Protein AF-A0A7S1TSL2-F1 (afdb_monomer_lite)

Secondary structure (DSSP, 8-state):
-PPP---PPPS--PPPPPPP----------PPPPP-------PPP---------STT--HHHHHHGGG-SSHHHHHHHHHHHHHHHTT-HHHHHHHHHTTHHHHHHHHHHHHTTSHHHHHHHHHHHHHHHTT-HHHHHHHHHTTHHHHHHHHHHH-TT-HHHHHHHHHHHHHHTTSHHHHTTGGGGHHHHHHHHHHTTT-HHHHHHHHHHHHHHHHHHHHHHHHHHHHHTTSSS-------

Organism: NCBI:txid124430

Structure (mmCIF, N/CA/C/O backbone):
data_AF-A0A7S1TSL2-F1
#
_entry.id   AF-A0A7S1TSL2-F1
#
loop_
_atom_site.group_PDB
_atom_site.id
_atom_site.type_symbol
_atom_site.label_atom_id
_atom_site.label_alt_id
_atom_site.label_comp_id
_atom_site.label_asym_id
_atom_site.label_entity_id
_atom_site.label_seq_id
_atom_site.pdbx_PDB_ins_code
_atom_site.Cartn_x
_atom_site.Cartn_y
_atom_site.Cartn_z
_atom_site.occupancy
_atom_site.B_iso_or_equiv
_atom_site.auth_seq_id
_atom_site.auth_comp_id
_atom_site.auth_asym_id
_atom_site.auth_atom_id
_atom_site.pdbx_PDB_model_num
ATOM 1 N N . SER A 1 1 ? 22.314 24.913 -51.636 1.00 41.62 1 SER A N 1
ATOM 2 C CA . SER A 1 1 ? 23.127 26.108 -51.352 1.00 41.62 1 SER A CA 1
ATOM 3 C C . SER A 1 1 ? 22.253 27.236 -50.837 1.00 41.62 1 SER A C 1
ATOM 5 O O . SER A 1 1 ? 21.459 27.742 -51.621 1.00 41.62 1 SER A O 1
ATOM 7 N N . PRO A 1 2 ? 22.347 27.619 -49.554 1.00 44.97 2 PRO A N 1
ATOM 8 C CA . PRO A 1 2 ? 21.906 28.927 -49.075 1.00 44.97 2 PRO A CA 1
ATOM 9 C C . PRO A 1 2 ? 23.062 29.954 -49.148 1.00 44.97 2 PRO A C 1
ATOM 11 O O . PRO A 1 2 ? 24.225 29.544 -49.204 1.00 44.97 2 PRO A O 1
ATOM 14 N N . PRO A 1 3 ? 22.781 31.271 -49.191 1.00 43.47 3 PRO A N 1
ATOM 15 C CA . PRO A 1 3 ? 23.803 32.293 -49.390 1.00 43.47 3 PRO A CA 1
ATOM 16 C C . PRO A 1 3 ? 24.528 32.647 -48.083 1.00 43.47 3 PRO A C 1
ATOM 18 O O . PRO A 1 3 ? 23.937 32.683 -47.006 1.00 43.47 3 PRO A O 1
ATOM 21 N N . ALA A 1 4 ? 25.827 32.920 -48.209 1.00 43.88 4 ALA A N 1
ATOM 22 C CA . ALA A 1 4 ? 26.709 33.354 -47.135 1.00 43.88 4 ALA A CA 1
ATOM 23 C C . ALA A 1 4 ? 26.433 34.819 -46.754 1.00 43.88 4 ALA A C 1
ATOM 25 O O . ALA A 1 4 ? 26.558 35.716 -47.587 1.00 43.88 4 ALA A O 1
ATOM 26 N N . LEU A 1 5 ? 26.096 35.065 -45.486 1.00 43.94 5 LEU A N 1
ATOM 27 C CA . LEU A 1 5 ? 26.098 36.402 -44.895 1.00 43.94 5 LEU A CA 1
ATOM 28 C C . LEU A 1 5 ? 27.527 36.749 -44.464 1.00 43.94 5 LEU A C 1
ATOM 30 O O . LEU A 1 5 ? 28.070 36.172 -43.523 1.00 43.94 5 LEU A O 1
ATOM 34 N N . ALA A 1 6 ? 28.139 37.685 -45.185 1.00 44.50 6 ALA A N 1
ATOM 35 C CA . ALA A 1 6 ? 29.417 38.282 -44.834 1.00 44.50 6 ALA A CA 1
ATOM 36 C C . ALA A 1 6 ? 29.240 39.210 -43.620 1.00 44.50 6 ALA A C 1
ATOM 38 O O . ALA A 1 6 ? 28.600 40.255 -43.724 1.00 44.50 6 ALA A O 1
ATOM 39 N N . LEU A 1 7 ? 29.822 38.844 -42.473 1.00 42.00 7 LEU A N 1
ATOM 40 C CA . LEU A 1 7 ? 30.024 39.775 -41.362 1.00 42.00 7 LEU A CA 1
ATOM 41 C C . LEU A 1 7 ? 31.171 40.728 -41.718 1.00 42.00 7 LEU A C 1
ATOM 43 O O . LEU A 1 7 ? 32.347 40.364 -41.668 1.00 42.00 7 LEU A O 1
ATOM 47 N N . THR A 1 8 ? 30.828 41.964 -42.062 1.00 43.75 8 THR A N 1
ATOM 48 C CA . THR A 1 8 ? 31.770 43.083 -42.091 1.00 43.75 8 THR A CA 1
ATOM 49 C C . THR A 1 8 ? 32.185 43.414 -40.659 1.00 43.75 8 THR A C 1
ATOM 51 O O . THR A 1 8 ? 31.348 43.760 -39.827 1.00 43.75 8 THR A O 1
ATOM 54 N N . ARG A 1 9 ? 33.478 43.272 -40.363 1.00 48.44 9 ARG A N 1
ATOM 55 C CA . ARG A 1 9 ? 34.090 43.605 -39.073 1.00 48.44 9 ARG A CA 1
ATOM 56 C C . ARG A 1 9 ? 34.316 45.120 -39.013 1.00 48.44 9 ARG A C 1
ATOM 58 O O . ARG A 1 9 ? 35.055 45.648 -39.839 1.00 48.44 9 ARG A O 1
ATOM 65 N N . ASP A 1 10 ? 33.671 45.795 -38.068 1.00 47.66 10 ASP A N 1
ATOM 66 C CA . ASP A 1 10 ? 33.842 47.231 -37.821 1.00 47.66 10 ASP A CA 1
ATOM 67 C C . ASP A 1 10 ? 35.194 47.489 -37.110 1.00 47.66 10 ASP A C 1
ATOM 69 O O . ASP A 1 10 ? 35.450 46.877 -36.067 1.00 47.66 10 ASP A O 1
ATOM 73 N N . PRO A 1 11 ? 36.101 48.320 -37.658 1.00 53.22 11 PRO A N 1
ATOM 74 C CA . PRO A 1 11 ? 37.442 48.531 -37.110 1.00 53.22 11 PRO A CA 1
ATOM 75 C C . PRO A 1 11 ? 37.533 49.601 -35.998 1.00 53.22 11 PRO A C 1
ATOM 77 O O . PRO A 1 11 ? 38.638 50.037 -35.685 1.00 53.22 11 PRO A O 1
ATOM 80 N N . SER A 1 12 ? 36.425 50.025 -35.375 1.00 49.47 12 SER A N 1
ATOM 81 C CA . SER A 1 12 ? 36.422 51.136 -34.398 1.00 49.47 12 SER A CA 1
ATOM 82 C C . SER A 1 12 ? 36.400 50.757 -32.899 1.00 49.47 12 SER A C 1
ATOM 84 O O . SER A 1 12 ? 36.199 51.635 -32.059 1.00 49.47 12 SER A O 1
ATOM 86 N N . LEU A 1 13 ? 36.611 49.498 -32.505 1.00 42.44 13 LEU A N 1
ATOM 87 C CA . LEU A 1 13 ? 36.581 49.108 -31.083 1.00 42.44 13 LEU A CA 1
ATOM 88 C C . LEU A 1 13 ? 37.989 48.866 -30.523 1.00 42.44 13 LEU A C 1
ATOM 90 O O . LEU A 1 13 ? 38.577 47.798 -30.694 1.00 42.44 13 LEU A O 1
ATOM 94 N N . SER A 1 14 ? 38.518 49.882 -29.842 1.00 48.88 14 SER A N 1
ATOM 95 C CA . SER A 1 14 ? 39.699 49.781 -28.977 1.00 48.88 14 SER A CA 1
ATOM 96 C C . SER A 1 14 ? 39.430 48.839 -27.790 1.00 48.88 14 SER A C 1
ATOM 98 O O . SER A 1 14 ? 38.323 48.858 -27.253 1.00 48.88 14 SER A O 1
ATOM 100 N N . PRO A 1 15 ? 40.414 48.040 -27.337 1.00 47.25 15 PRO A N 1
ATOM 101 C CA . PRO A 1 15 ? 40.243 47.172 -26.176 1.00 47.25 15 PRO A CA 1
ATOM 102 C C . PRO A 1 15 ? 40.292 47.990 -24.876 1.00 47.25 15 PRO A C 1
ATOM 104 O O . PRO A 1 15 ? 41.292 48.653 -24.596 1.00 47.25 15 PRO A O 1
ATOM 107 N N . GLU A 1 16 ? 39.224 47.944 -24.079 1.00 48.50 16 GLU A N 1
ATOM 108 C CA . GLU A 1 16 ? 39.226 48.516 -22.727 1.00 48.50 16 GLU A CA 1
ATOM 109 C C . GLU A 1 16 ? 40.104 47.687 -21.766 1.00 48.50 16 GLU A C 1
ATOM 111 O O . GLU A 1 16 ? 40.180 46.460 -21.896 1.00 48.50 16 GLU A O 1
ATOM 116 N N . PRO A 1 17 ? 40.797 48.333 -20.807 1.00 45.59 17 PRO A N 1
ATOM 117 C CA . PRO A 1 17 ? 41.728 47.663 -19.909 1.00 45.59 17 PRO A CA 1
ATOM 118 C C . PRO A 1 17 ? 41.010 46.939 -18.761 1.00 45.59 17 PRO A C 1
ATOM 120 O O . PRO A 1 17 ? 40.013 47.411 -18.218 1.00 45.59 17 PRO A O 1
ATOM 123 N N . LEU A 1 18 ? 41.568 45.792 -18.365 1.00 43.56 18 LEU A N 1
ATOM 124 C CA . LEU A 1 18 ? 41.103 44.968 -17.245 1.00 43.56 18 LEU A CA 1
ATOM 125 C C . LEU A 1 18 ? 41.166 45.734 -15.907 1.00 43.56 18 LEU A C 1
ATOM 127 O O . LEU A 1 18 ? 42.215 46.309 -15.600 1.00 43.56 18 LEU A O 1
ATOM 131 N N . PRO A 1 19 ? 40.113 45.694 -15.068 1.00 41.59 19 PRO A N 1
ATOM 132 C CA . PRO A 1 19 ? 40.174 46.261 -13.729 1.00 41.59 19 PRO A CA 1
ATOM 133 C C . PRO A 1 19 ? 41.002 45.391 -12.770 1.00 41.59 19 PRO A C 1
ATOM 135 O O . PRO A 1 19 ? 40.992 44.160 -12.804 1.00 41.59 19 PRO A O 1
ATOM 138 N N . THR A 1 20 ? 41.743 46.091 -11.918 1.00 39.28 20 THR A N 1
ATOM 139 C CA . THR A 1 20 ? 42.729 45.627 -10.938 1.00 39.28 20 THR A CA 1
ATOM 140 C C . THR A 1 20 ? 42.109 44.906 -9.739 1.00 39.28 20 THR A C 1
ATOM 142 O O . THR A 1 20 ? 41.072 45.327 -9.235 1.00 39.28 20 THR A O 1
ATOM 145 N N . MET A 1 21 ? 42.801 43.885 -9.218 1.00 45.22 21 MET A N 1
ATOM 146 C CA . MET A 1 21 ? 42.502 43.267 -7.921 1.00 45.22 21 MET A CA 1
ATOM 147 C C . MET A 1 21 ? 42.657 44.273 -6.774 1.00 45.22 21 MET A C 1
ATOM 149 O O . MET A 1 21 ? 43.775 44.697 -6.488 1.00 45.22 21 MET A O 1
ATOM 153 N N . SER A 1 22 ? 41.566 44.598 -6.083 1.00 40.34 22 SER A N 1
ATOM 154 C CA . SER A 1 22 ? 41.578 45.000 -4.674 1.00 40.34 22 SER A CA 1
ATOM 155 C C . SER A 1 22 ? 40.155 44.995 -4.113 1.00 40.34 22 SER A C 1
ATOM 157 O O . SER A 1 22 ? 39.212 45.338 -4.813 1.00 40.34 22 SER A O 1
ATOM 159 N N . GLU A 1 23 ? 40.073 44.667 -2.826 1.00 37.84 23 GLU A N 1
ATOM 160 C CA . GLU A 1 23 ? 38.918 44.718 -1.921 1.00 37.84 23 GLU A CA 1
ATOM 161 C C . GLU A 1 23 ? 38.034 43.463 -1.839 1.00 37.84 23 GLU A C 1
ATOM 163 O O . GLU A 1 23 ? 37.206 43.132 -2.684 1.00 37.84 23 GLU A O 1
ATOM 168 N N . ALA A 1 24 ? 38.251 42.763 -0.723 1.00 45.38 24 ALA A N 1
ATOM 169 C CA . ALA A 1 24 ? 37.429 41.696 -0.199 1.00 45.38 24 ALA A CA 1
ATOM 170 C C . ALA A 1 24 ? 36.039 42.219 0.191 1.00 45.38 24 ALA A C 1
ATOM 172 O O . ALA A 1 24 ? 35.926 43.174 0.957 1.00 45.38 24 ALA A O 1
ATOM 173 N N . ASN A 1 25 ? 34.996 41.523 -0.258 1.00 36.78 25 ASN A N 1
ATOM 174 C CA . ASN A 1 25 ? 33.658 41.612 0.315 1.00 36.78 25 ASN A CA 1
ATOM 175 C C . ASN A 1 25 ? 33.299 40.244 0.930 1.00 36.78 25 ASN A C 1
ATOM 177 O O . ASN A 1 25 ? 33.188 39.267 0.185 1.00 36.78 25 ASN A O 1
ATOM 181 N N . PRO A 1 26 ? 33.151 40.120 2.261 1.00 47.84 26 PRO A N 1
ATOM 182 C CA . PRO A 1 26 ? 32.679 38.902 2.894 1.00 47.84 26 PRO A CA 1
ATOM 183 C C . PRO A 1 26 ? 31.149 38.945 2.948 1.00 47.84 26 PRO A C 1
ATOM 185 O O . PRO A 1 26 ? 30.569 39.636 3.780 1.00 47.84 26 PRO A O 1
ATOM 188 N N . GLY A 1 27 ? 30.484 38.214 2.058 1.00 46.81 27 GLY A N 1
ATOM 189 C CA . GLY A 1 27 ? 29.025 38.108 2.093 1.00 46.81 27 GLY A CA 1
ATOM 190 C C . GLY A 1 27 ? 28.409 37.864 0.727 1.00 46.81 27 GLY A C 1
ATOM 191 O O . GLY A 1 27 ? 27.753 38.744 0.181 1.00 46.81 27 GLY A O 1
ATOM 192 N N . ALA A 1 28 ? 28.616 36.672 0.174 1.00 34.84 28 ALA A N 1
ATOM 193 C CA . ALA A 1 28 ? 27.810 36.167 -0.929 1.00 34.84 28 ALA A CA 1
ATOM 194 C C . ALA A 1 28 ? 27.667 34.649 -0.766 1.00 34.84 28 ALA A C 1
ATOM 196 O O . ALA A 1 28 ? 28.632 33.897 -0.877 1.00 34.84 28 ALA A O 1
ATOM 197 N N . ASP A 1 29 ? 26.453 34.252 -0.414 1.00 39.78 29 ASP A N 1
ATOM 198 C CA . ASP A 1 29 ? 25.962 32.882 -0.290 1.00 39.78 29 ASP A CA 1
ATOM 199 C C . ASP A 1 29 ? 25.991 32.185 -1.670 1.00 39.78 29 ASP A C 1
ATOM 201 O O . ASP A 1 29 ? 25.572 32.806 -2.656 1.00 39.78 29 ASP A O 1
ATOM 205 N N . PRO A 1 30 ? 26.505 30.947 -1.816 1.00 41.81 30 PRO A N 1
ATOM 206 C CA . PRO A 1 30 ? 26.485 30.259 -3.101 1.00 41.81 30 PRO A CA 1
ATOM 207 C C . PRO A 1 30 ? 25.051 29.865 -3.478 1.00 41.81 30 PRO A C 1
ATOM 209 O O . PRO A 1 30 ? 24.457 28.956 -2.904 1.00 41.81 30 PRO A O 1
ATOM 212 N N . THR A 1 31 ? 24.508 30.521 -4.502 1.00 40.50 31 THR A N 1
ATOM 213 C CA . THR A 1 31 ? 23.254 30.122 -5.152 1.00 40.50 31 THR A CA 1
ATOM 214 C C . THR A 1 31 ? 23.355 28.682 -5.673 1.00 40.50 31 THR A C 1
ATOM 216 O O . THR A 1 31 ? 24.259 28.406 -6.471 1.00 40.50 31 THR A O 1
ATOM 219 N N . PRO A 1 32 ? 22.443 27.765 -5.304 1.00 39.50 32 PRO A N 1
ATOM 220 C CA . PRO A 1 32 ? 22.376 26.453 -5.926 1.00 39.50 32 PRO A CA 1
ATOM 221 C C . PRO A 1 32 ? 21.738 26.566 -7.316 1.00 39.50 32 PRO A C 1
ATOM 223 O O . PRO A 1 32 ? 20.753 27.275 -7.526 1.00 39.50 32 PRO A O 1
ATOM 226 N N . THR A 1 33 ? 22.324 25.862 -8.279 1.00 37.94 33 THR A N 1
ATOM 227 C CA . THR A 1 33 ? 21.788 25.678 -9.629 1.00 37.94 33 THR A CA 1
ATOM 228 C C . THR A 1 33 ? 20.389 25.038 -9.593 1.00 37.94 33 THR A C 1
ATOM 230 O O . THR A 1 33 ? 20.109 24.220 -8.713 1.00 37.94 33 THR A O 1
ATOM 233 N N . PRO A 1 34 ? 19.489 25.375 -10.537 1.00 36.44 34 PRO A N 1
ATOM 234 C CA . PRO A 1 34 ? 18.138 24.824 -10.557 1.00 36.44 34 PRO A CA 1
ATOM 235 C C . PRO A 1 34 ? 18.163 23.332 -10.923 1.00 36.44 34 PRO A C 1
ATOM 237 O O . PRO A 1 34 ? 18.639 22.938 -11.987 1.00 36.44 34 PRO A O 1
ATOM 240 N N . ASN A 1 35 ? 17.645 22.508 -10.013 1.00 38.25 35 ASN A N 1
ATOM 241 C CA . ASN A 1 35 ? 17.416 21.076 -10.192 1.00 38.25 35 ASN A CA 1
ATOM 242 C C . ASN A 1 35 ? 16.282 20.855 -11.220 1.00 38.25 35 ASN A C 1
ATOM 244 O O . ASN A 1 35 ? 15.196 21.406 -11.020 1.00 38.25 35 ASN A O 1
ATOM 248 N N . PRO A 1 36 ? 16.474 20.078 -12.304 1.00 39.22 36 PRO A N 1
ATOM 249 C CA . PRO A 1 36 ? 15.428 19.826 -13.282 1.00 39.22 36 PRO A CA 1
ATOM 250 C C . PRO A 1 36 ? 14.564 18.662 -12.792 1.00 39.22 36 PRO A C 1
ATOM 252 O O . PRO A 1 36 ? 14.772 17.514 -13.173 1.00 39.22 36 PRO A O 1
ATOM 255 N N . ASN A 1 37 ? 13.591 18.948 -11.933 1.00 37.28 37 ASN A N 1
ATOM 256 C CA . ASN A 1 37 ? 12.513 18.008 -11.649 1.00 37.28 37 ASN A CA 1
ATOM 257 C C . ASN A 1 37 ? 11.181 18.737 -11.855 1.00 37.28 37 ASN A C 1
ATOM 259 O O . ASN A 1 37 ? 11.008 19.823 -11.299 1.00 37.28 37 ASN A O 1
ATOM 263 N N . PRO A 1 38 ? 10.265 18.204 -12.683 1.00 39.59 38 PRO A N 1
ATOM 264 C CA . PRO A 1 38 ? 9.023 18.886 -12.992 1.00 39.59 38 PRO A CA 1
ATOM 265 C C . PRO A 1 38 ? 8.186 18.974 -11.718 1.00 39.59 38 PRO A C 1
ATOM 267 O O . PRO A 1 38 ? 8.062 18.008 -10.964 1.00 39.59 38 PRO A O 1
ATOM 270 N N . GLU A 1 39 ? 7.646 20.161 -11.476 1.00 42.62 39 GLU A N 1
ATOM 271 C CA . GLU A 1 39 ? 6.785 20.485 -10.351 1.00 42.62 39 GLU A CA 1
ATOM 272 C C . GLU A 1 39 ? 5.588 19.524 -10.273 1.00 42.62 39 GLU A C 1
ATOM 274 O O . GLU A 1 39 ? 4.547 19.732 -10.890 1.00 42.62 39 GLU A O 1
ATOM 279 N N . LEU A 1 40 ? 5.698 18.488 -9.444 1.00 45.81 40 LEU A N 1
ATOM 280 C CA . LEU A 1 40 ? 4.541 17.921 -8.765 1.00 45.81 40 LEU A CA 1
ATOM 281 C C . LEU A 1 40 ? 4.312 18.765 -7.514 1.00 45.81 40 LEU A C 1
ATOM 283 O O . LEU A 1 40 ? 4.625 18.354 -6.397 1.00 45.81 40 LEU A O 1
ATOM 287 N N . ASN A 1 41 ? 3.767 19.967 -7.724 1.00 35.38 41 ASN A N 1
ATOM 288 C CA . ASN A 1 41 ? 3.083 20.728 -6.685 1.00 35.38 41 ASN A CA 1
ATOM 289 C C . ASN A 1 41 ? 1.851 19.924 -6.246 1.00 35.38 41 ASN A C 1
ATOM 291 O O . ASN A 1 41 ? 0.719 20.173 -6.657 1.00 35.38 41 ASN A O 1
ATOM 295 N N . GLY A 1 42 ? 2.095 18.911 -5.417 1.00 35.78 42 GLY A N 1
ATOM 296 C CA . GLY A 1 42 ? 1.087 18.286 -4.584 1.00 35.78 42 GLY A CA 1
ATOM 297 C C . GLY A 1 42 ? 0.653 19.321 -3.564 1.00 35.78 42 GLY A C 1
ATOM 298 O O . GLY A 1 42 ? 1.301 19.503 -2.537 1.00 35.78 42 GLY A O 1
ATOM 299 N N . ASN A 1 43 ? -0.415 20.034 -3.896 1.00 34.38 43 ASN A N 1
ATOM 300 C CA . ASN A 1 43 ? -1.114 20.923 -2.986 1.00 34.38 43 ASN A CA 1
ATOM 301 C C . ASN A 1 43 ? -1.332 20.178 -1.648 1.00 34.38 43 ASN A C 1
ATOM 303 O O . ASN A 1 43 ? -1.895 19.077 -1.673 1.00 34.38 43 ASN A O 1
ATOM 307 N N . PRO A 1 44 ? -0.875 20.692 -0.492 1.00 39.22 44 PRO A N 1
ATOM 308 C CA . PRO A 1 44 ? -1.185 20.061 0.780 1.00 39.22 44 PRO A CA 1
ATOM 309 C C . PRO A 1 44 ? -2.698 20.161 0.998 1.00 39.22 44 PRO A C 1
ATOM 311 O O . PRO A 1 44 ? -3.247 21.258 1.079 1.00 39.22 44 PRO A O 1
ATOM 314 N N . SER A 1 45 ? -3.385 19.016 1.057 1.00 38.50 45 SER A N 1
ATOM 315 C CA . SER A 1 45 ? -4.786 18.979 1.489 1.00 38.50 45 SER A CA 1
ATOM 316 C C . SER A 1 45 ? -4.895 19.639 2.870 1.00 38.50 45 SER A C 1
ATOM 318 O O . SER A 1 45 ? -4.164 19.235 3.779 1.00 38.50 45 SER A O 1
ATOM 320 N N . PRO A 1 46 ? -5.787 20.627 3.059 1.00 44.28 46 PRO A N 1
ATOM 321 C CA . PRO A 1 46 ? -5.934 21.317 4.324 1.00 44.28 46 PRO A CA 1
ATOM 322 C C . PRO A 1 46 ? -6.921 20.539 5.189 1.00 44.28 46 PRO A C 1
ATOM 324 O O . PRO A 1 46 ? -8.094 20.877 5.231 1.00 44.28 46 PRO A O 1
ATOM 327 N N . ASN A 1 47 ? -6.445 19.513 5.888 1.00 38.38 47 ASN A N 1
ATOM 328 C CA . ASN A 1 47 ? -7.127 19.058 7.093 1.00 38.38 47 ASN A CA 1
ATOM 329 C C . ASN A 1 47 ? -6.193 19.333 8.266 1.00 38.38 47 ASN A C 1
ATOM 331 O O . ASN A 1 47 ? -5.290 18.557 8.573 1.00 38.38 47 ASN A O 1
ATOM 335 N N . ALA A 1 48 ? -6.401 20.507 8.864 1.00 46.91 48 ALA A N 1
ATOM 336 C CA . ALA A 1 48 ? -6.206 20.662 10.289 1.00 46.91 48 ALA A CA 1
ATOM 337 C C . ALA A 1 48 ? -7.159 19.661 10.944 1.00 46.91 48 ALA A C 1
ATOM 339 O O . ALA A 1 48 ? -8.372 19.811 10.822 1.00 46.91 48 ALA A O 1
ATOM 340 N N . ASP A 1 49 ? -6.598 18.614 11.534 1.00 39.72 49 ASP A N 1
ATOM 341 C CA . ASP A 1 49 ? -7.309 17.840 12.532 1.00 39.72 49 ASP A CA 1
ATOM 342 C C . ASP A 1 49 ? -6.537 18.001 13.832 1.00 39.72 49 ASP A C 1
ATOM 344 O O . ASP A 1 49 ? -5.297 17.998 13.858 1.00 39.72 49 ASP A O 1
ATOM 348 N N . ASP A 1 50 ? -7.302 18.338 14.853 1.00 39.66 50 ASP A N 1
ATOM 349 C CA . ASP A 1 50 ? -6.840 18.936 16.082 1.00 39.66 50 ASP A CA 1
ATOM 350 C C . ASP A 1 50 ? -5.915 17.990 16.841 1.00 39.66 50 ASP A C 1
ATOM 352 O O . ASP A 1 50 ? -6.040 16.769 16.801 1.00 39.66 50 ASP A O 1
ATOM 356 N N . GLY A 1 51 ? -4.934 18.583 17.521 1.00 45.03 51 GLY A N 1
ATOM 357 C CA . GLY A 1 51 ? -3.924 17.862 18.275 1.00 45.03 51 GLY A CA 1
ATOM 358 C C . GLY A 1 51 ? -4.530 16.919 19.308 1.00 45.03 51 GLY A C 1
ATOM 359 O O . GLY A 1 51 ? -4.825 17.323 20.430 1.00 45.03 51 GLY A O 1
ATOM 360 N N . GLU A 1 52 ? -4.597 15.641 18.962 1.00 40.84 52 GLU A N 1
ATOM 361 C CA . GLU A 1 52 ? -4.651 14.574 19.940 1.00 40.84 52 GLU A CA 1
ATOM 362 C C . GLU A 1 52 ? -3.227 14.351 20.456 1.00 40.84 52 GLU A C 1
ATOM 364 O O . GLU A 1 52 ? -2.270 14.125 19.704 1.00 40.84 52 GLU A O 1
ATOM 369 N N . ALA A 1 53 ? -3.058 14.551 21.762 1.00 40.06 53 ALA A N 1
ATOM 370 C CA . ALA A 1 53 ? -1.785 14.390 22.436 1.00 40.06 53 ALA A CA 1
ATOM 371 C C . ALA A 1 53 ? -1.282 12.963 22.202 1.00 40.06 53 ALA A C 1
ATOM 373 O O . ALA A 1 53 ? -1.854 12.011 22.727 1.00 40.06 53 ALA A O 1
ATOM 374 N N . ALA A 1 54 ? -0.210 12.836 21.413 1.00 42.81 54 ALA A N 1
ATOM 375 C CA . ALA A 1 54 ? 0.464 11.568 21.183 1.00 42.81 54 ALA A CA 1
ATOM 376 C C . ALA A 1 54 ? 0.673 10.854 22.534 1.00 42.81 54 ALA A C 1
ATOM 378 O O . ALA A 1 54 ? 1.280 11.454 23.434 1.00 42.81 54 ALA A O 1
ATOM 379 N N . PRO A 1 55 ? 0.177 9.617 22.709 1.00 44.88 55 PRO A N 1
ATOM 380 C CA . PRO A 1 55 ? 0.401 8.873 23.937 1.00 44.88 55 PRO A CA 1
ATOM 381 C C . PRO A 1 55 ? 1.914 8.737 24.152 1.00 44.88 55 PRO A C 1
ATOM 383 O O . PRO A 1 55 ? 2.647 8.388 23.230 1.00 44.88 55 PRO A O 1
ATOM 386 N N . ALA A 1 56 ? 2.362 9.129 25.350 1.00 54.28 56 ALA A N 1
ATOM 387 C CA . ALA A 1 56 ? 3.722 9.043 25.891 1.00 54.28 56 ALA A CA 1
ATOM 388 C C . ALA A 1 56 ? 4.820 8.607 24.894 1.00 54.28 56 ALA A C 1
ATOM 390 O O . ALA A 1 56 ? 5.108 7.425 24.790 1.00 54.28 56 ALA A O 1
ATOM 391 N N . ALA A 1 57 ? 5.422 9.579 24.192 1.00 68.25 57 ALA A N 1
ATOM 392 C CA . ALA A 1 57 ? 6.672 9.503 23.412 1.00 68.25 57 ALA A CA 1
ATOM 393 C C . ALA A 1 57 ? 7.080 8.112 22.871 1.00 68.25 57 ALA A C 1
ATOM 395 O O . ALA A 1 57 ? 8.227 7.699 23.046 1.00 68.25 57 ALA A O 1
ATOM 396 N N . MET A 1 58 ? 6.158 7.412 22.204 1.00 82.81 58 MET A N 1
ATOM 397 C CA . MET A 1 58 ? 6.445 6.138 21.550 1.00 82.81 58 MET A CA 1
ATOM 398 C C . MET A 1 58 ? 7.594 6.331 20.559 1.00 82.81 58 MET A C 1
ATOM 400 O O . MET A 1 58 ? 7.552 7.228 19.709 1.00 82.81 58 MET A O 1
ATOM 404 N N . ASN A 1 59 ? 8.646 5.526 20.686 1.00 91.06 59 ASN A N 1
ATOM 405 C CA . ASN A 1 59 ? 9.768 5.598 19.755 1.00 91.06 59 ASN A CA 1
ATOM 406 C C . ASN A 1 59 ? 9.462 4.824 18.460 1.00 91.06 59 ASN A C 1
ATOM 408 O O . ASN A 1 59 ? 8.506 4.055 18.382 1.00 91.06 59 ASN A O 1
ATOM 412 N N . LEU A 1 60 ? 10.292 5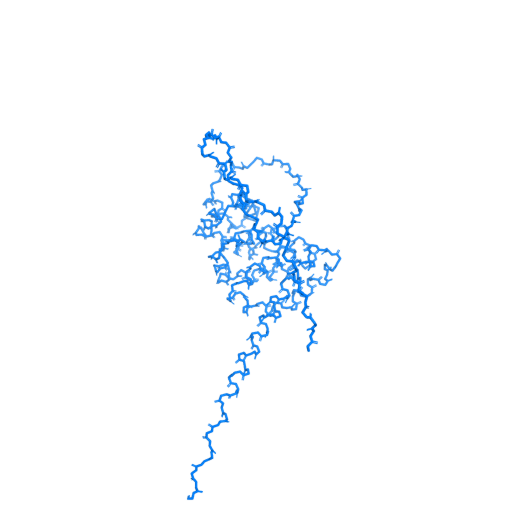.014 17.429 1.00 92.94 60 LEU A N 1
ATOM 413 C CA . LEU A 1 60 ? 10.049 4.416 16.114 1.00 92.94 60 LEU A CA 1
ATOM 414 C C . LEU A 1 60 ? 10.005 2.882 16.173 1.00 92.94 60 LEU A C 1
ATOM 416 O O . LEU A 1 60 ? 9.186 2.276 15.493 1.00 92.94 60 LEU A O 1
ATOM 420 N N . GLY A 1 61 ? 10.863 2.256 16.982 1.00 94.56 61 GLY A N 1
ATOM 421 C CA . GLY A 1 61 ? 10.895 0.801 17.127 1.00 94.56 61 GLY A CA 1
ATOM 422 C C . GLY A 1 61 ? 9.636 0.253 17.798 1.00 94.56 61 GLY A C 1
ATOM 423 O O . GLY A 1 61 ? 9.078 -0.734 17.329 1.00 94.56 61 GLY A O 1
ATOM 424 N N . GLU A 1 62 ? 9.155 0.923 18.846 1.00 94.88 62 GLU A N 1
ATOM 425 C CA . GLU A 1 62 ? 7.892 0.581 19.518 1.00 94.88 62 GLU A CA 1
ATOM 426 C C . GLU A 1 62 ? 6.699 0.726 18.573 1.00 94.88 62 GLU A C 1
ATOM 428 O O . GLU A 1 62 ? 5.893 -0.194 18.456 1.00 94.88 62 GLU A O 1
ATOM 433 N N . ALA A 1 63 ? 6.624 1.836 17.835 1.00 96.62 63 ALA A N 1
ATOM 434 C CA . ALA A 1 63 ? 5.555 2.059 16.870 1.00 96.62 63 ALA A CA 1
ATOM 435 C C . ALA A 1 63 ? 5.576 1.006 15.752 1.00 96.62 63 ALA A C 1
ATOM 437 O O . ALA A 1 63 ? 4.539 0.472 15.375 1.00 96.62 63 ALA A O 1
ATOM 438 N N . VAL A 1 64 ? 6.758 0.638 15.252 1.00 97.81 64 VAL A N 1
ATOM 439 C CA . VAL A 1 64 ? 6.890 -0.420 14.242 1.00 97.81 64 VAL A CA 1
ATOM 440 C C . VAL A 1 64 ? 6.464 -1.789 14.781 1.00 97.81 64 VAL A C 1
ATOM 442 O O . VAL A 1 64 ? 5.823 -2.545 14.050 1.00 97.81 64 VAL A O 1
ATOM 445 N N . ALA A 1 65 ? 6.766 -2.104 16.043 1.00 96.75 65 ALA A N 1
ATOM 446 C CA . ALA A 1 65 ? 6.357 -3.362 16.666 1.00 96.75 65 ALA A CA 1
ATOM 447 C C . ALA A 1 65 ? 4.828 -3.504 16.773 1.00 96.75 65 ALA A C 1
ATOM 449 O O . ALA A 1 65 ? 4.316 -4.617 16.676 1.00 96.75 65 ALA A O 1
ATOM 450 N N . LEU A 1 66 ? 4.112 -2.385 16.914 1.00 97.69 66 LEU A N 1
ATOM 451 C CA . LEU A 1 66 ? 2.653 -2.340 17.044 1.00 97.69 66 LEU A CA 1
ATOM 452 C C . LEU A 1 66 ? 1.905 -2.282 15.702 1.00 97.69 66 LEU A C 1
ATOM 454 O O . LEU A 1 66 ? 0.682 -2.354 15.685 1.00 97.69 66 LEU A O 1
ATOM 458 N N . LEU A 1 67 ? 2.596 -2.187 14.560 1.00 97.56 67 LEU A N 1
ATOM 459 C CA . LEU A 1 67 ? 1.922 -2.170 13.251 1.00 97.56 67 LEU A CA 1
ATOM 460 C C . LEU A 1 67 ? 1.101 -3.436 12.995 1.00 97.56 67 LEU A C 1
ATOM 462 O O . LEU A 1 67 ? 0.072 -3.375 12.335 1.00 97.56 67 LEU A O 1
ATOM 466 N N . ASP A 1 68 ? 1.568 -4.579 13.489 1.00 93.88 68 ASP A N 1
ATOM 467 C CA . ASP A 1 68 ? 0.921 -5.878 13.305 1.00 93.88 68 ASP A CA 1
ATOM 468 C C . ASP A 1 68 ? 0.112 -6.301 14.541 1.00 93.88 68 ASP A C 1
ATOM 470 O O . ASP A 1 68 ? -0.062 -7.495 14.783 1.00 93.88 68 ASP A O 1
ATOM 474 N N . ASP A 1 69 ? -0.366 -5.338 15.330 1.00 97.94 69 ASP A N 1
ATOM 475 C CA . ASP A 1 69 ? -1.187 -5.630 16.501 1.00 97.94 69 ASP A CA 1
ATOM 476 C C . ASP A 1 69 ? -2.512 -6.322 16.111 1.00 97.94 69 ASP A C 1
ATO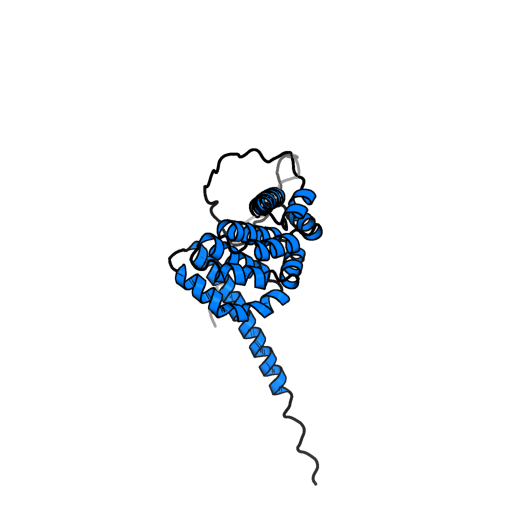M 478 O O . ASP A 1 69 ? -3.026 -6.194 14.985 1.00 97.94 69 ASP A O 1
ATOM 482 N N . GLU A 1 70 ? -3.043 -7.124 17.034 1.00 96.62 70 GLU A N 1
ATOM 483 C CA . GLU A 1 70 ? -4.340 -7.783 16.874 1.00 96.62 70 GLU A CA 1
ATOM 484 C C . GLU A 1 70 ? -5.488 -6.777 16.960 1.00 96.62 70 GLU A C 1
ATOM 486 O O . GLU A 1 70 ? -6.510 -6.968 16.301 1.00 96.62 70 GLU A O 1
ATOM 491 N N . ASP A 1 71 ? -5.310 -5.700 17.723 1.00 97.56 71 ASP A N 1
ATOM 492 C CA . ASP A 1 71 ? -6.242 -4.590 17.809 1.00 97.56 71 ASP A CA 1
ATOM 493 C C . ASP A 1 71 ? -6.037 -3.610 16.645 1.00 97.56 71 ASP A C 1
ATOM 495 O O . ASP A 1 71 ? -4.940 -3.103 16.388 1.00 97.56 71 ASP A O 1
ATOM 499 N N . LYS A 1 72 ? -7.126 -3.342 15.917 1.00 97.12 72 LYS A N 1
ATOM 500 C CA . LYS A 1 72 ? -7.114 -2.471 14.736 1.00 97.12 72 LYS A CA 1
ATOM 501 C C . LYS A 1 72 ? -6.697 -1.053 15.100 1.00 97.12 72 LYS A C 1
ATOM 503 O O . LYS A 1 72 ? -5.890 -0.460 14.387 1.00 97.12 72 LYS A O 1
ATOM 508 N N . ASP A 1 73 ? -7.261 -0.517 16.179 1.00 96.75 73 ASP A N 1
ATOM 509 C CA . ASP A 1 73 ? -7.066 0.879 16.561 1.00 96.75 73 ASP A CA 1
ATOM 510 C C . ASP A 1 73 ? -5.611 1.102 16.990 1.00 96.75 73 ASP A C 1
ATOM 512 O O . ASP A 1 73 ? -4.969 2.044 16.529 1.00 96.75 73 ASP A O 1
ATOM 516 N N . THR A 1 74 ? -5.031 0.154 17.730 1.00 97.25 74 THR A N 1
ATOM 517 C CA . THR A 1 74 ? -3.601 0.129 18.066 1.00 97.25 74 THR A CA 1
ATOM 518 C C . THR A 1 74 ? -2.716 0.103 16.818 1.00 97.25 74 THR A C 1
ATOM 520 O O . THR A 1 74 ? -1.806 0.927 16.695 1.00 97.25 74 THR A O 1
ATOM 523 N N . ALA A 1 75 ? -2.996 -0.785 15.858 1.00 97.81 75 ALA A N 1
ATOM 524 C CA . ALA A 1 75 ? -2.242 -0.863 14.605 1.00 97.81 75 ALA A CA 1
ATOM 525 C C . ALA A 1 75 ? -2.354 0.424 13.765 1.00 97.81 75 ALA A C 1
ATOM 527 O O . ALA A 1 75 ? -1.376 0.881 13.162 1.00 97.81 75 ALA A O 1
ATOM 528 N N . VAL A 1 76 ? -3.538 1.037 13.740 1.00 97.94 76 VAL A N 1
ATOM 529 C CA . VAL A 1 76 ? -3.810 2.310 13.064 1.00 97.94 76 VAL A CA 1
ATOM 530 C C . VAL A 1 76 ? -3.039 3.458 13.716 1.00 97.94 76 VAL A C 1
ATOM 532 O O . VAL A 1 76 ? -2.314 4.168 13.015 1.00 97.94 76 VAL A O 1
ATOM 535 N N . THR A 1 77 ? -3.109 3.607 15.040 1.00 96.94 77 THR A N 1
ATOM 536 C CA . THR A 1 77 ? -2.347 4.623 15.779 1.00 96.94 77 THR A CA 1
ATOM 537 C C . THR A 1 77 ? -0.846 4.431 15.582 1.00 96.94 77 THR A C 1
ATOM 539 O O . THR A 1 77 ? -0.119 5.392 15.324 1.00 96.94 77 THR A O 1
ATOM 542 N N . ALA A 1 78 ? -0.364 3.188 15.623 1.00 97.62 78 ALA A N 1
ATOM 543 C CA . ALA A 1 78 ? 1.025 2.866 15.327 1.00 97.62 78 ALA A CA 1
ATOM 544 C C . ALA A 1 78 ? 1.426 3.335 13.918 1.00 97.62 78 ALA A C 1
ATOM 546 O O . ALA A 1 78 ? 2.466 3.976 13.748 1.00 97.62 78 ALA A O 1
ATOM 547 N N . ALA A 1 79 ? 0.586 3.096 12.908 1.00 97.81 79 ALA A N 1
ATOM 548 C CA . ALA A 1 79 ? 0.846 3.536 11.542 1.00 97.81 79 ALA A CA 1
ATOM 549 C C . ALA A 1 79 ? 0.922 5.063 11.401 1.00 97.81 79 ALA A C 1
ATOM 551 O O . ALA A 1 79 ? 1.777 5.568 10.667 1.00 97.81 79 ALA A O 1
ATOM 552 N N . GLU A 1 80 ? 0.082 5.807 12.115 1.00 96.50 80 GLU A N 1
ATOM 553 C CA . GLU A 1 80 ? 0.125 7.272 12.155 1.00 96.50 80 GLU A CA 1
ATOM 554 C C . GLU A 1 80 ? 1.395 7.794 12.828 1.00 96.50 80 GLU A C 1
ATOM 556 O O . GLU A 1 80 ? 2.051 8.698 12.297 1.00 96.50 80 GLU A O 1
ATOM 561 N N . VAL A 1 81 ? 1.790 7.193 13.955 1.00 96.62 81 VAL A N 1
ATOM 562 C CA . VAL A 1 81 ? 3.032 7.532 14.660 1.00 96.62 81 VAL A CA 1
ATOM 563 C C . VAL A 1 81 ? 4.237 7.280 13.756 1.00 96.62 81 VAL A C 1
ATOM 565 O O . VAL A 1 81 ? 5.033 8.198 13.542 1.00 96.62 81 VAL A O 1
ATOM 568 N N . VAL A 1 82 ? 4.347 6.093 13.144 1.00 97.69 82 VAL A N 1
ATOM 569 C CA . VAL A 1 82 ? 5.430 5.788 12.191 1.00 97.69 82 VAL A CA 1
ATOM 570 C C . VAL A 1 82 ? 5.413 6.785 11.033 1.00 97.69 82 VAL A C 1
ATOM 572 O O . VAL A 1 82 ? 6.456 7.346 10.693 1.00 97.69 82 VAL A O 1
ATOM 575 N N . MET A 1 83 ? 4.243 7.066 10.450 1.00 95.94 83 MET A N 1
ATOM 576 C CA . MET A 1 83 ? 4.116 8.015 9.342 1.00 95.94 83 MET A CA 1
ATOM 577 C C . MET A 1 83 ? 4.647 9.396 9.718 1.00 95.94 83 MET A C 1
ATOM 579 O O . MET A 1 83 ? 5.388 9.989 8.934 1.00 95.94 83 MET A O 1
ATOM 583 N N . LYS A 1 84 ? 4.303 9.896 10.907 1.00 95.62 84 LYS A N 1
ATOM 584 C CA . LYS A 1 84 ? 4.773 11.187 11.415 1.00 95.62 84 LYS A CA 1
ATOM 585 C C . LYS A 1 84 ? 6.287 11.203 11.618 1.00 95.62 84 LYS A C 1
ATOM 587 O O . LYS A 1 84 ? 6.929 12.186 11.259 1.00 95.62 84 LYS A O 1
ATOM 592 N N . MET A 1 85 ? 6.865 10.129 12.156 1.00 95.06 85 MET A N 1
ATOM 593 C CA . MET A 1 85 ? 8.304 10.043 12.439 1.00 95.06 85 MET A CA 1
ATOM 594 C C . MET A 1 85 ? 9.165 9.938 11.175 1.00 95.06 85 MET A C 1
ATOM 596 O O . MET A 1 85 ? 10.295 10.426 11.162 1.00 95.06 85 MET A O 1
ATOM 600 N N . VAL A 1 86 ? 8.647 9.316 10.112 1.00 95.19 86 VAL A N 1
ATOM 601 C CA . VAL A 1 86 ? 9.394 9.100 8.859 1.00 95.19 86 VAL A CA 1
ATOM 602 C C . VAL A 1 86 ? 9.118 10.156 7.780 1.00 95.19 86 VAL A C 1
ATOM 604 O O . VAL A 1 86 ? 9.771 10.161 6.732 1.00 95.19 86 VAL A O 1
ATOM 607 N N . PHE A 1 87 ? 8.144 11.049 7.991 1.00 90.62 87 PHE A N 1
ATOM 608 C CA . PHE A 1 87 ? 7.723 12.017 6.978 1.00 90.62 87 PHE A CA 1
ATOM 609 C C . PHE A 1 87 ? 8.871 12.953 6.578 1.00 90.62 87 PHE A C 1
ATOM 611 O O . PHE A 1 87 ? 9.489 13.600 7.419 1.00 90.62 87 PHE A O 1
ATOM 618 N N . GLY A 1 88 ? 9.159 13.024 5.275 1.00 88.00 88 GLY A N 1
ATOM 619 C CA . GLY A 1 88 ? 10.210 13.892 4.734 1.00 88.00 88 GLY A CA 1
ATOM 620 C C . GLY A 1 88 ? 11.643 13.509 5.126 1.00 88.00 88 GLY A C 1
ATOM 621 O O . GLY A 1 88 ? 12.557 14.280 4.852 1.00 88.00 88 GLY A O 1
ATOM 622 N N . ASN A 1 89 ? 11.864 12.343 5.746 1.00 93.81 89 ASN A N 1
ATOM 623 C CA . ASN A 1 89 ? 13.183 11.921 6.210 1.00 93.81 89 ASN A CA 1
ATOM 624 C C . ASN A 1 89 ? 13.540 10.521 5.687 1.00 93.81 89 ASN A C 1
ATOM 626 O O . ASN A 1 89 ? 13.114 9.505 6.233 1.00 93.81 89 ASN A O 1
ATOM 630 N N . GLU A 1 90 ? 14.344 10.466 4.624 1.00 95.81 90 GLU A N 1
ATOM 631 C CA . GLU A 1 90 ? 14.749 9.208 3.980 1.00 95.81 90 GLU A CA 1
ATOM 632 C C . GLU A 1 90 ? 15.546 8.285 4.908 1.00 95.81 90 GLU A C 1
ATOM 634 O O . GLU A 1 90 ? 15.336 7.073 4.880 1.00 95.81 90 GLU A O 1
ATOM 639 N N . MET A 1 91 ? 16.385 8.843 5.788 1.00 95.25 91 MET A N 1
ATOM 640 C CA . MET A 1 91 ? 17.117 8.058 6.786 1.00 95.25 91 MET A CA 1
ATOM 641 C C . MET A 1 91 ? 16.151 7.378 7.764 1.00 95.25 91 MET A C 1
ATOM 643 O O . MET A 1 91 ? 16.282 6.189 8.035 1.00 95.25 91 MET A O 1
ATOM 647 N N . GLN A 1 92 ? 15.133 8.092 8.252 1.00 95.81 92 GLN A N 1
ATOM 648 C CA . GLN A 1 92 ? 14.122 7.506 9.141 1.00 95.81 92 GLN A CA 1
ATOM 649 C C . GLN A 1 92 ? 13.271 6.453 8.427 1.00 95.81 92 GLN A C 1
ATOM 651 O O . GLN A 1 92 ? 12.967 5.417 9.011 1.00 95.81 92 GLN A O 1
ATOM 656 N N . LYS A 1 93 ? 12.927 6.661 7.150 1.00 97.75 93 LYS A N 1
ATOM 657 C CA . LYS A 1 93 ? 12.246 5.640 6.335 1.00 97.75 93 LYS A CA 1
ATOM 658 C C . LYS A 1 93 ? 13.095 4.381 6.173 1.00 97.75 93 LYS A C 1
ATOM 660 O O . LYS A 1 93 ? 12.563 3.277 6.281 1.00 97.75 93 LYS A O 1
ATOM 665 N N . MET A 1 94 ? 14.394 4.537 5.915 1.00 97.31 94 MET A N 1
ATOM 666 C CA . MET A 1 94 ? 15.339 3.424 5.812 1.00 97.31 94 MET A CA 1
ATOM 667 C C . MET A 1 94 ? 15.432 2.664 7.141 1.00 97.31 94 MET A C 1
ATOM 669 O O . MET A 1 94 ? 15.260 1.447 7.158 1.00 97.31 94 MET A O 1
ATOM 673 N N . MET A 1 95 ? 15.601 3.377 8.258 1.00 96.12 95 MET A N 1
ATOM 674 C CA . MET A 1 95 ? 15.639 2.789 9.603 1.00 96.12 95 MET A CA 1
ATOM 675 C C . MET A 1 95 ? 14.331 2.069 9.956 1.00 96.12 95 MET A C 1
ATOM 677 O O . MET A 1 95 ? 14.364 0.960 10.482 1.00 96.12 95 MET A O 1
ATOM 681 N N . ALA A 1 96 ? 13.174 2.649 9.627 1.00 97.69 96 ALA A N 1
ATOM 682 C CA . ALA A 1 96 ? 11.875 2.006 9.825 1.00 97.69 96 ALA A CA 1
ATOM 683 C C . ALA A 1 96 ? 11.752 0.715 8.998 1.00 97.69 96 ALA A C 1
ATOM 685 O O . ALA A 1 96 ? 11.294 -0.308 9.506 1.00 97.69 96 ALA A O 1
ATOM 686 N N . GLY A 1 97 ? 12.190 0.743 7.735 1.00 97.50 97 GLY A N 1
ATOM 687 C CA . GLY A 1 97 ? 12.222 -0.431 6.864 1.00 97.50 97 GLY A CA 1
ATOM 688 C C . GLY A 1 97 ? 13.073 -1.562 7.437 1.00 97.50 97 GLY A C 1
ATOM 689 O O . GLY A 1 97 ? 12.583 -2.683 7.569 1.00 97.50 97 GLY A O 1
ATOM 690 N N . GLN A 1 98 ? 14.300 -1.249 7.864 1.00 96.69 98 GLN A N 1
ATOM 691 C CA . GLN A 1 98 ? 15.201 -2.183 8.553 1.00 96.69 98 GLN A CA 1
ATOM 692 C C . GLN A 1 98 ? 14.612 -2.697 9.874 1.00 96.69 98 GLN A C 1
ATOM 694 O O . GLN A 1 98 ? 14.808 -3.857 10.226 1.00 96.69 98 GLN A O 1
ATOM 699 N N . GLY A 1 99 ? 13.849 -1.857 10.579 1.00 96.50 99 GLY A N 1
ATOM 700 C CA . GLY A 1 99 ? 13.132 -2.205 11.805 1.00 96.50 99 GLY A CA 1
ATOM 701 C C . GLY A 1 99 ? 11.881 -3.063 11.600 1.00 96.50 99 GLY A C 1
ATOM 702 O O . GLY A 1 99 ? 11.245 -3.432 12.581 1.00 96.50 99 GLY A O 1
ATOM 703 N N . GLY A 1 100 ? 11.513 -3.398 10.359 1.00 97.94 100 GLY A N 1
ATOM 704 C CA . GLY A 1 100 ? 10.371 -4.264 10.057 1.00 97.94 100 GLY A CA 1
ATOM 705 C C . GLY A 1 100 ? 9.065 -3.532 9.740 1.00 97.94 100 GLY A C 1
ATOM 706 O O . GLY A 1 100 ? 8.021 -4.179 9.655 1.00 97.94 100 GLY A O 1
ATOM 707 N N . ALA A 1 101 ? 9.095 -2.217 9.495 1.00 98.44 101 ALA A N 1
ATOM 708 C CA . ALA A 1 101 ? 7.890 -1.441 9.195 1.00 98.44 101 ALA A CA 1
ATOM 709 C C . ALA A 1 101 ? 7.169 -1.920 7.927 1.00 98.44 101 ALA A C 1
ATOM 711 O O . ALA A 1 101 ? 5.945 -1.995 7.912 1.00 98.44 101 ALA A O 1
ATOM 712 N N . ILE A 1 102 ? 7.918 -2.282 6.876 1.00 98.62 102 ILE A N 1
ATOM 713 C CA . ILE A 1 102 ? 7.358 -2.769 5.604 1.00 98.62 102 ILE A CA 1
ATOM 714 C C . ILE A 1 102 ? 6.584 -4.087 5.782 1.00 98.62 102 ILE A C 1
ATOM 716 O O . ILE A 1 102 ? 5.396 -4.121 5.461 1.00 98.62 102 ILE A O 1
ATOM 720 N N . PRO A 1 103 ? 7.181 -5.177 6.301 1.00 98.44 103 PRO A N 1
ATOM 721 C CA . PRO A 1 103 ? 6.421 -6.401 6.528 1.00 98.44 103 PRO A CA 1
ATOM 722 C C . PRO A 1 103 ? 5.344 -6.223 7.611 1.00 98.44 103 PRO A C 1
ATOM 724 O O . PRO A 1 103 ? 4.301 -6.861 7.514 1.00 98.44 103 PRO A O 1
ATOM 727 N N . GLY A 1 104 ? 5.551 -5.343 8.600 1.00 98.50 104 GLY A N 1
ATOM 728 C CA . GLY A 1 104 ? 4.545 -4.994 9.608 1.00 98.50 104 GLY A CA 1
ATOM 729 C C . GLY A 1 104 ? 3.279 -4.398 8.994 1.00 98.50 104 GLY A C 1
ATOM 730 O O . GLY A 1 104 ? 2.199 -4.955 9.168 1.00 98.50 104 GLY A O 1
ATOM 731 N N . VAL A 1 105 ? 3.405 -3.330 8.195 1.00 98.75 105 VAL A N 1
ATOM 732 C CA . VAL A 1 105 ? 2.246 -2.695 7.544 1.00 98.75 105 VAL A CA 1
ATOM 733 C C . VAL A 1 105 ? 1.559 -3.631 6.545 1.00 98.75 105 VAL A C 1
ATOM 735 O O . VAL A 1 105 ? 0.339 -3.613 6.441 1.00 98.75 105 VAL A O 1
ATOM 738 N N . ILE A 1 106 ? 2.298 -4.503 5.848 1.00 98.75 106 ILE A N 1
ATOM 739 C CA . ILE A 1 106 ? 1.697 -5.491 4.934 1.00 98.75 106 ILE A CA 1
ATOM 740 C C . ILE A 1 106 ? 0.838 -6.509 5.700 1.00 98.75 106 ILE A C 1
ATOM 742 O O . ILE A 1 106 ? -0.259 -6.843 5.249 1.00 98.75 106 ILE A O 1
ATOM 746 N N . ARG A 1 107 ? 1.291 -6.986 6.868 1.00 98.62 107 ARG A N 1
ATOM 747 C CA . ARG A 1 107 ? 0.478 -7.875 7.715 1.00 98.62 107 ARG A CA 1
ATOM 748 C C . ARG A 1 107 ? -0.731 -7.147 8.302 1.00 98.62 107 ARG A C 1
ATOM 750 O O . ARG A 1 107 ? -1.829 -7.701 8.263 1.00 98.62 107 ARG A O 1
ATOM 757 N N . ALA A 1 108 ? -0.563 -5.888 8.707 1.00 98.38 108 ALA A N 1
ATOM 758 C CA . ALA A 1 108 ? -1.656 -5.019 9.142 1.00 98.38 108 ALA A CA 1
ATOM 759 C C . ALA A 1 108 ? -2.741 -4.881 8.062 1.00 98.38 108 ALA A C 1
ATOM 761 O O . ALA A 1 108 ? -3.919 -5.089 8.338 1.00 98.38 108 ALA A O 1
ATOM 762 N N . MET A 1 109 ? -2.349 -4.627 6.806 1.00 98.56 109 MET A N 1
ATOM 763 C CA . MET A 1 109 ? -3.273 -4.600 5.664 1.00 98.56 109 MET A CA 1
ATOM 764 C C . MET A 1 109 ? -4.013 -5.928 5.492 1.00 98.56 109 MET A C 1
ATOM 766 O O . MET A 1 109 ? -5.196 -5.931 5.171 1.00 98.56 109 MET A O 1
ATOM 770 N N . GLY A 1 110 ? -3.337 -7.058 5.709 1.00 97.88 110 GLY A N 1
ATOM 771 C CA . GLY A 1 110 ? -3.957 -8.380 5.644 1.00 97.88 110 GLY A CA 1
ATOM 772 C C . GLY A 1 110 ? -4.979 -8.633 6.756 1.00 97.88 110 GLY A C 1
ATOM 773 O O . GLY A 1 110 ? -6.013 -9.240 6.491 1.00 97.88 110 GLY A O 1
ATOM 774 N N . ARG A 1 111 ? -4.710 -8.167 7.984 1.00 98.06 111 ARG A N 1
ATOM 775 C CA . ARG A 1 111 ? -5.593 -8.377 9.144 1.00 98.06 111 ARG A CA 1
ATOM 776 C C . ARG A 1 111 ? -6.771 -7.405 9.173 1.00 98.06 111 ARG A C 1
ATOM 778 O O . ARG A 1 111 ? -7.897 -7.812 9.432 1.00 98.06 111 ARG A O 1
ATOM 785 N N . HIS A 1 112 ? -6.497 -6.137 8.895 1.00 98.12 112 HIS A N 1
ATOM 786 C CA . HIS A 1 112 ? -7.396 -5.016 9.178 1.00 98.12 112 HIS A CA 1
ATOM 787 C C . HIS A 1 112 ? -7.889 -4.301 7.916 1.00 98.12 112 HIS A C 1
ATOM 789 O O . HIS A 1 112 ? -8.713 -3.396 7.997 1.00 98.12 112 HIS A O 1
ATOM 795 N N . GLY A 1 113 ? -7.421 -4.702 6.730 1.00 95.50 113 GLY A N 1
ATOM 796 C CA . GLY A 1 113 ? -7.705 -4.012 5.469 1.00 95.50 113 GLY A CA 1
ATOM 797 C C . GLY A 1 113 ? -9.147 -4.102 4.969 1.00 95.50 113 GLY A C 1
ATOM 798 O O . GLY A 1 113 ? -9.452 -3.492 3.952 1.00 95.50 113 GLY A O 1
ATOM 799 N N . SER A 1 114 ? -10.046 -4.827 5.645 1.00 96.94 114 SER A N 1
ATOM 800 C CA . SER A 1 114 ? -11.489 -4.766 5.366 1.00 96.94 114 SER A CA 1
ATOM 801 C C . SER A 1 114 ? -12.153 -3.491 5.895 1.00 96.94 114 SER A C 1
ATOM 803 O O . SER A 1 114 ? -13.282 -3.203 5.518 1.00 96.94 114 SER A O 1
ATOM 805 N N . ASP A 1 115 ? -11.482 -2.744 6.773 1.00 98.12 115 ASP A N 1
ATOM 806 C CA . ASP A 1 115 ? -11.894 -1.416 7.230 1.00 98.12 115 ASP A CA 1
ATOM 807 C C . ASP A 1 115 ? -11.262 -0.350 6.317 1.00 98.12 115 ASP A C 1
ATOM 809 O O . ASP A 1 115 ? -10.062 -0.400 6.037 1.00 98.12 115 ASP A O 1
ATOM 813 N N . ALA A 1 116 ? -12.075 0.576 5.802 1.00 97.50 116 ALA A N 1
ATOM 814 C CA . ALA A 1 116 ? -11.638 1.548 4.798 1.00 97.50 116 ALA A CA 1
ATOM 815 C C . ALA A 1 116 ? -10.620 2.554 5.356 1.00 97.50 116 ALA A C 1
ATOM 817 O O . ALA A 1 116 ? -9.639 2.883 4.688 1.00 97.50 116 ALA A O 1
ATOM 818 N N . ASP A 1 117 ? -10.809 2.996 6.600 1.00 97.38 117 ASP A N 1
ATOM 819 C CA . ASP A 1 117 ? -9.911 3.944 7.253 1.00 97.38 117 ASP A CA 1
ATOM 820 C C . ASP A 1 117 ? -8.554 3.292 7.559 1.00 97.38 117 ASP A C 1
ATOM 822 O O . ASP A 1 117 ? -7.495 3.855 7.260 1.00 97.38 117 ASP A O 1
ATOM 826 N N . ALA A 1 118 ? -8.573 2.049 8.043 1.00 97.94 118 ALA A N 1
ATOM 827 C CA . ALA A 1 118 ? -7.363 1.260 8.231 1.00 97.94 118 ALA A CA 1
ATOM 828 C C . ALA A 1 118 ? -6.632 1.025 6.895 1.00 97.94 118 ALA A C 1
ATOM 830 O O . ALA A 1 118 ? -5.431 1.289 6.778 1.00 97.94 118 ALA A O 1
ATOM 831 N N . ALA A 1 119 ? -7.353 0.600 5.850 1.00 98.38 119 ALA A N 1
ATOM 832 C CA . ALA A 1 119 ? -6.792 0.392 4.517 1.00 98.38 119 ALA A CA 1
ATOM 833 C C . ALA A 1 119 ? -6.144 1.669 3.959 1.00 98.38 119 ALA A C 1
ATOM 835 O O . ALA A 1 119 ? -5.017 1.613 3.455 1.00 98.38 119 ALA A O 1
ATOM 836 N N . LEU A 1 120 ? -6.809 2.819 4.098 1.00 98.31 120 LEU A N 1
ATOM 837 C CA . LEU A 1 120 ? -6.294 4.127 3.696 1.00 98.31 120 LEU A CA 1
ATOM 838 C C . LEU A 1 120 ? -4.964 4.426 4.392 1.00 98.31 120 LEU A C 1
ATOM 840 O O . LEU A 1 120 ? -3.960 4.718 3.730 1.00 98.31 120 LEU A O 1
ATOM 844 N N . LYS A 1 121 ? -4.936 4.333 5.723 1.00 98.44 121 LYS A N 1
ATOM 845 C CA . LYS A 1 121 ? -3.752 4.640 6.534 1.00 98.44 121 LYS A CA 1
ATOM 846 C C . LYS A 1 121 ? -2.576 3.729 6.197 1.00 98.44 121 LYS A C 1
ATOM 848 O O . LYS A 1 121 ? -1.459 4.220 6.008 1.00 98.44 121 LYS A O 1
ATOM 853 N N . PHE A 1 122 ? -2.814 2.431 6.035 1.00 98.62 122 PHE A N 1
ATOM 854 C CA . PHE A 1 122 ? -1.758 1.479 5.700 1.00 98.62 122 PHE A CA 1
ATOM 855 C C . PHE A 1 122 ? -1.238 1.638 4.267 1.00 98.62 122 PHE A C 1
ATOM 857 O O . PHE A 1 122 ? -0.020 1.642 4.072 1.00 98.62 122 PHE A O 1
ATOM 864 N N . CYS A 1 123 ? -2.108 1.870 3.274 1.00 98.62 123 CYS A N 1
ATOM 865 C CA . CYS A 1 123 ? -1.677 2.188 1.905 1.00 98.62 123 CYS A CA 1
ATOM 866 C C . CYS A 1 123 ? -0.794 3.443 1.894 1.00 98.62 123 CYS A C 1
ATOM 868 O O . CYS A 1 123 ? 0.304 3.452 1.326 1.00 98.62 123 CYS A O 1
ATOM 870 N N . LYS A 1 124 ? -1.238 4.489 2.598 1.00 98.31 124 LYS A N 1
ATOM 871 C CA . LYS A 1 124 ? -0.530 5.764 2.733 1.00 98.31 124 LYS A CA 1
ATOM 872 C C . LYS A 1 124 ? 0.833 5.596 3.419 1.00 98.31 124 LYS A C 1
ATOM 874 O O . LYS A 1 124 ? 1.803 6.249 3.006 1.00 98.31 124 LYS A O 1
ATOM 879 N N . LEU A 1 125 ? 0.928 4.739 4.440 1.00 98.62 125 LEU A N 1
ATOM 880 C CA . LEU A 1 125 ? 2.175 4.437 5.147 1.00 98.62 125 LEU A CA 1
ATOM 881 C C . LEU A 1 125 ? 3.148 3.650 4.265 1.00 98.62 125 LEU A C 1
ATOM 883 O O . LEU A 1 125 ? 4.282 4.096 4.087 1.00 98.62 125 LEU A O 1
ATOM 887 N N . LEU A 1 126 ? 2.709 2.539 3.665 1.00 98.69 126 LEU A N 1
ATOM 888 C CA . LEU A 1 126 ? 3.543 1.702 2.795 1.00 98.69 126 LEU A CA 1
ATOM 889 C C . LEU A 1 126 ? 4.146 2.523 1.650 1.00 98.69 126 LEU A C 1
ATOM 891 O O . LEU A 1 126 ? 5.349 2.466 1.376 1.00 98.69 126 LEU A O 1
ATOM 895 N N . ARG A 1 127 ? 3.319 3.365 1.031 1.00 97.88 127 ARG A N 1
ATOM 896 C CA . ARG A 1 127 ? 3.738 4.328 0.019 1.00 97.88 127 ARG A CA 1
ATOM 897 C C . ARG A 1 127 ? 4.798 5.299 0.539 1.00 97.88 127 ARG A C 1
ATOM 899 O O . ARG A 1 127 ? 5.794 5.528 -0.140 1.00 97.88 127 ARG A O 1
ATOM 906 N N . ASN A 1 128 ? 4.590 5.893 1.716 1.00 98.25 128 ASN A N 1
ATOM 907 C CA . ASN A 1 128 ? 5.525 6.869 2.283 1.00 98.25 128 ASN A CA 1
ATOM 908 C C . ASN A 1 128 ? 6.892 6.235 2.578 1.00 98.25 128 ASN A C 1
ATOM 910 O O . ASN A 1 128 ? 7.910 6.776 2.140 1.00 98.25 128 ASN A O 1
ATOM 914 N N . LEU A 1 129 ? 6.897 5.073 3.240 1.00 98.38 129 LEU A N 1
ATOM 915 C CA . LEU A 1 129 ? 8.106 4.308 3.551 1.00 98.38 129 LEU A CA 1
ATOM 916 C C . LEU A 1 129 ? 8.891 3.938 2.286 1.00 98.38 129 LEU A C 1
ATOM 918 O O . LEU A 1 129 ? 10.117 3.966 2.300 1.00 98.38 129 LEU A O 1
ATOM 922 N N . SER A 1 130 ? 8.196 3.631 1.190 1.00 98.19 130 SER A N 1
ATOM 923 C CA . SER A 1 130 ? 8.812 3.226 -0.081 1.00 98.19 130 SER A CA 1
ATOM 924 C C . SER A 1 130 ? 9.293 4.413 -0.930 1.00 98.19 130 SER A C 1
ATOM 926 O O . SER A 1 130 ? 10.212 4.288 -1.740 1.00 98.19 130 SER A O 1
ATOM 928 N N . PHE A 1 131 ? 8.680 5.589 -0.785 1.00 96.25 131 PHE A N 1
ATOM 929 C CA . PHE A 1 131 ? 9.009 6.749 -1.609 1.00 96.25 131 PHE A CA 1
ATOM 930 C C . PHE A 1 131 ? 10.394 7.316 -1.261 1.00 96.25 131 PHE A C 1
ATOM 932 O O . PHE A 1 131 ? 10.625 7.760 -0.134 1.00 96.25 131 PHE A O 1
ATOM 939 N N . GLY A 1 132 ? 11.288 7.327 -2.254 1.00 95.06 132 GLY A N 1
ATOM 940 C CA . GLY A 1 132 ? 12.683 7.774 -2.124 1.00 95.06 132 GLY A CA 1
ATOM 941 C C . GLY A 1 132 ? 13.660 6.705 -1.618 1.00 95.06 132 GLY A C 1
ATOM 942 O O . GLY A 1 132 ? 14.862 6.898 -1.721 1.00 95.06 132 GLY A O 1
ATOM 943 N N . VAL A 1 133 ? 13.183 5.544 -1.147 1.00 97.38 133 VAL A N 1
ATOM 944 C CA . VAL A 1 133 ? 14.040 4.514 -0.527 1.00 97.38 133 VAL A CA 1
ATOM 945 C C . VAL A 1 133 ? 13.934 3.196 -1.292 1.00 97.38 133 VAL A C 1
ATOM 947 O O . VAL A 1 133 ? 13.010 2.417 -1.072 1.00 97.38 133 VAL A O 1
ATOM 950 N N . MET A 1 134 ? 14.878 2.939 -2.205 1.00 96.31 134 MET A N 1
ATOM 951 C CA . MET A 1 134 ? 14.843 1.757 -3.088 1.00 96.31 134 MET A CA 1
ATOM 952 C C . MET A 1 134 ? 14.877 0.429 -2.330 1.00 96.31 134 MET A C 1
ATOM 954 O O . MET A 1 134 ? 14.170 -0.496 -2.722 1.00 96.31 134 MET A O 1
ATOM 958 N N . ASP A 1 135 ? 15.598 0.354 -1.211 1.00 96.81 135 ASP A N 1
ATOM 959 C CA . ASP A 1 135 ? 15.621 -0.847 -0.369 1.00 96.81 135 ASP A CA 1
ATOM 960 C C . ASP A 1 135 ? 14.224 -1.185 0.172 1.00 96.81 135 ASP A C 1
ATOM 962 O O . ASP A 1 135 ? 13.810 -2.344 0.166 1.00 96.81 135 ASP A O 1
ATOM 966 N N . ASN A 1 136 ? 13.442 -0.167 0.550 1.00 98.38 136 ASN A N 1
ATOM 967 C CA . ASN A 1 136 ? 12.063 -0.353 0.999 1.00 98.38 136 ASN A CA 1
ATOM 968 C C . ASN A 1 136 ? 11.138 -0.753 -0.154 1.00 98.38 136 ASN A C 1
ATOM 970 O O . ASN A 1 136 ? 10.243 -1.570 0.050 1.00 98.38 136 ASN A O 1
ATOM 974 N N . VAL A 1 137 ? 11.363 -0.226 -1.364 1.00 98.31 137 VAL A N 1
ATOM 975 C CA . VAL A 1 137 ? 10.637 -0.655 -2.573 1.00 98.31 137 VAL A CA 1
ATOM 976 C C . VAL A 1 137 ? 10.897 -2.140 -2.849 1.00 98.31 137 VAL A C 1
ATOM 978 O O . VAL A 1 137 ? 9.949 -2.901 -3.047 1.00 98.31 137 VAL A O 1
ATOM 981 N N . ALA A 1 138 ? 12.161 -2.570 -2.824 1.00 97.56 138 ALA A N 1
ATOM 982 C CA . ALA A 1 138 ? 12.549 -3.963 -3.036 1.00 97.56 138 ALA A CA 1
ATOM 983 C C . ALA A 1 138 ? 11.965 -4.886 -1.954 1.00 97.56 138 ALA A C 1
ATOM 985 O O . ALA A 1 138 ? 11.404 -5.944 -2.262 1.00 97.56 138 ALA A O 1
ATOM 986 N N . LEU A 1 139 ? 12.026 -4.459 -0.689 1.00 98.06 139 LEU A N 1
ATOM 987 C CA . LEU A 1 139 ? 11.443 -5.188 0.432 1.00 98.06 139 LEU A CA 1
ATOM 988 C C . LEU A 1 139 ? 9.920 -5.304 0.295 1.00 98.06 139 LEU A C 1
ATOM 990 O O . LEU A 1 139 ? 9.373 -6.389 0.469 1.00 98.06 139 LEU A O 1
ATOM 994 N N . ALA A 1 140 ? 9.221 -4.229 -0.074 1.00 98.38 140 ALA A N 1
ATOM 995 C CA . ALA A 1 140 ? 7.774 -4.255 -0.274 1.00 98.38 140 ALA A CA 1
ATOM 996 C C . ALA A 1 140 ? 7.374 -5.162 -1.447 1.00 98.38 140 ALA A C 1
ATOM 998 O O . ALA A 1 140 ? 6.416 -5.927 -1.333 1.00 98.38 140 ALA A O 1
ATOM 999 N N . ALA A 1 141 ? 8.125 -5.124 -2.552 1.00 96.06 141 ALA A N 1
ATOM 1000 C CA . ALA A 1 141 ? 7.891 -5.976 -3.715 1.00 96.06 141 ALA A CA 1
ATOM 1001 C C . ALA A 1 141 ? 8.016 -7.469 -3.368 1.00 96.06 141 ALA A C 1
ATOM 1003 O O . ALA A 1 141 ? 7.180 -8.271 -3.777 1.00 96.06 141 ALA A O 1
ATOM 1004 N N . THR A 1 142 ? 9.028 -7.833 -2.580 1.00 96.06 142 THR A N 1
ATOM 1005 C CA . THR A 1 142 ? 9.304 -9.227 -2.192 1.00 96.06 142 THR A CA 1
ATOM 1006 C C . THR A 1 142 ? 8.473 -9.714 -1.001 1.00 96.06 142 THR A C 1
ATOM 1008 O O . THR A 1 142 ? 8.246 -10.914 -0.876 1.00 96.06 142 THR A O 1
ATOM 1011 N N . SER A 1 143 ? 7.950 -8.809 -0.169 1.00 96.44 143 SER A N 1
ATOM 1012 C CA . SER A 1 143 ? 7.130 -9.142 1.012 1.00 96.44 143 SER A CA 1
ATOM 1013 C C . SER A 1 143 ? 5.624 -9.227 0.728 1.00 96.44 143 SER A C 1
ATOM 1015 O O . SER A 1 143 ? 4.832 -9.316 1.660 1.00 96.44 143 SER A O 1
ATOM 1017 N N . GLY A 1 144 ? 5.199 -9.167 -0.539 1.00 97.38 144 GLY A N 1
ATOM 1018 C CA . GLY A 1 144 ? 3.779 -9.235 -0.914 1.00 97.38 144 GLY A CA 1
ATOM 1019 C C . GLY A 1 144 ? 3.037 -7.893 -0.901 1.00 97.38 144 GLY A C 1
ATOM 1020 O O . GLY A 1 144 ? 1.808 -7.876 -0.939 1.00 97.38 144 GLY A O 1
ATOM 1021 N N . GLY A 1 145 ? 3.747 -6.761 -0.906 1.00 98.25 145 GLY A N 1
ATOM 1022 C CA . GLY A 1 145 ? 3.143 -5.424 -0.892 1.00 98.25 145 GLY A CA 1
ATOM 1023 C C . GLY A 1 145 ? 2.233 -5.153 -2.093 1.00 98.25 145 GLY A C 1
ATOM 1024 O O . GLY A 1 145 ? 1.158 -4.586 -1.928 1.00 98.25 145 GLY A O 1
ATOM 1025 N N . VAL A 1 146 ? 2.600 -5.636 -3.287 1.00 98.38 146 VAL A N 1
ATOM 1026 C CA . VAL A 1 146 ? 1.752 -5.527 -4.493 1.00 98.38 146 VAL A CA 1
ATOM 1027 C C . VAL A 1 146 ? 0.409 -6.238 -4.295 1.00 98.38 146 VAL A C 1
ATOM 1029 O O . VAL A 1 146 ? -0.639 -5.695 -4.639 1.00 98.38 146 VAL A O 1
ATOM 1032 N N . VAL A 1 147 ? 0.425 -7.431 -3.692 1.00 98.25 147 VAL A N 1
ATOM 1033 C CA . VAL A 1 147 ? -0.789 -8.216 -3.422 1.00 98.25 147 VAL A CA 1
ATOM 1034 C C . VAL A 1 147 ? -1.660 -7.528 -2.373 1.00 98.25 147 VAL A C 1
ATOM 1036 O O . VAL A 1 147 ? -2.873 -7.445 -2.557 1.00 98.25 147 VAL A O 1
ATOM 1039 N N . ALA A 1 148 ? -1.058 -6.993 -1.307 1.00 98.44 148 ALA A N 1
ATOM 1040 C CA . ALA A 1 148 ? -1.784 -6.271 -0.265 1.00 98.44 148 ALA A CA 1
ATOM 1041 C C . ALA A 1 148 ? -2.488 -5.016 -0.811 1.00 98.44 148 ALA A C 1
ATOM 1043 O O . ALA A 1 148 ? -3.665 -4.798 -0.529 1.00 98.44 148 ALA A O 1
ATOM 1044 N N . LEU A 1 149 ? -1.807 -4.231 -1.652 1.00 98.62 149 LEU A N 1
ATOM 1045 C CA . LEU A 1 149 ? -2.381 -3.045 -2.299 1.00 98.62 149 LEU A CA 1
ATOM 1046 C C . LEU A 1 149 ? -3.512 -3.402 -3.269 1.00 98.62 149 LEU A C 1
ATOM 1048 O O . LEU A 1 149 ? -4.553 -2.748 -3.271 1.00 98.62 149 LEU A O 1
ATOM 1052 N N . ALA A 1 150 ? -3.347 -4.469 -4.052 1.00 98.12 150 ALA A N 1
ATOM 1053 C CA . ALA A 1 150 ? -4.404 -4.958 -4.931 1.00 98.12 150 ALA A CA 1
ATOM 1054 C C . ALA A 1 150 ? -5.640 -5.423 -4.141 1.00 98.12 150 ALA A C 1
ATOM 1056 O O . ALA A 1 150 ? -6.773 -5.188 -4.554 1.00 98.12 150 ALA A O 1
ATOM 1057 N N . SER A 1 151 ? -5.442 -6.057 -2.983 1.00 98.06 151 SER A N 1
ATOM 1058 C CA . SER A 1 151 ? -6.548 -6.430 -2.098 1.00 98.06 151 SER A C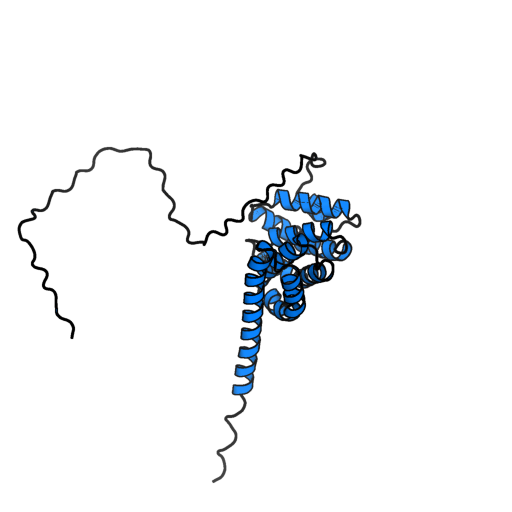A 1
ATOM 1059 C C . SER A 1 151 ? -7.270 -5.211 -1.525 1.00 98.06 151 SER A C 1
ATOM 1061 O O . SER A 1 151 ? -8.494 -5.240 -1.461 1.00 98.06 151 SER A O 1
ATOM 1063 N N . ALA A 1 152 ? -6.556 -4.131 -1.189 1.00 98.12 152 ALA A N 1
ATOM 1064 C CA . ALA A 1 152 ? -7.180 -2.878 -0.762 1.00 98.12 152 ALA A CA 1
ATOM 1065 C C . ALA A 1 152 ? -8.053 -2.259 -1.871 1.00 98.12 152 ALA A C 1
ATOM 1067 O O . ALA A 1 152 ? -9.188 -1.876 -1.596 1.00 98.12 152 ALA A O 1
ATOM 1068 N N . LEU A 1 153 ? -7.576 -2.244 -3.125 1.00 97.19 153 LEU A N 1
ATOM 1069 C CA . LEU A 1 153 ? -8.366 -1.782 -4.279 1.00 97.19 153 LEU A CA 1
ATOM 1070 C C . LEU A 1 153 ? -9.653 -2.591 -4.469 1.00 97.19 153 LEU A C 1
ATOM 1072 O O . LEU A 1 153 ? -10.711 -2.020 -4.712 1.00 97.19 153 LEU A O 1
ATOM 1076 N N . ARG A 1 154 ? -9.576 -3.921 -4.337 1.00 97.50 154 ARG A N 1
ATOM 1077 C CA . ARG A 1 154 ? -10.748 -4.800 -4.480 1.00 97.50 154 ARG A CA 1
ATOM 1078 C C . ARG A 1 154 ? -11.724 -4.698 -3.311 1.00 97.50 154 ARG A C 1
ATOM 1080 O O . ARG A 1 154 ? -12.921 -4.865 -3.519 1.00 97.50 154 ARG A O 1
ATOM 1087 N N . ALA A 1 155 ? -11.226 -4.471 -2.096 1.00 97.62 155 ALA A N 1
ATOM 1088 C CA . ALA A 1 155 ? -12.057 -4.357 -0.901 1.00 97.62 155 ALA A CA 1
ATOM 1089 C C . ALA A 1 155 ? -12.807 -3.019 -0.841 1.00 97.62 155 ALA A C 1
ATOM 1091 O O . ALA A 1 155 ? -13.962 -2.992 -0.422 1.00 97.62 155 ALA A O 1
ATOM 1092 N N . HIS A 1 156 ? -12.174 -1.935 -1.303 1.00 97.56 156 HIS A N 1
ATOM 1093 C CA . HIS A 1 156 ? -12.696 -0.569 -1.191 1.00 97.56 156 HIS A CA 1
ATOM 1094 C C . HIS A 1 156 ? -12.724 0.168 -2.535 1.00 97.56 156 HIS A C 1
ATOM 1096 O O . HIS A 1 156 ? -12.170 1.261 -2.642 1.00 97.56 156 HIS A O 1
ATOM 1102 N N . PRO A 1 157 ? -13.365 -0.386 -3.581 1.00 96.25 157 PRO A N 1
ATOM 1103 C CA . PRO A 1 157 ? -13.276 0.183 -4.920 1.00 96.25 157 PRO A CA 1
ATOM 1104 C C . PRO A 1 157 ? -13.886 1.580 -5.017 1.00 96.25 157 PRO A C 1
ATOM 1106 O O . PRO A 1 157 ? -13.458 2.325 -5.882 1.00 96.25 157 PRO A O 1
ATOM 1109 N N . GLY A 1 158 ? -14.867 1.916 -4.166 1.00 95.44 158 GLY A N 1
ATOM 1110 C CA . GLY A 1 158 ? -15.542 3.220 -4.144 1.00 95.44 158 GLY A CA 1
ATOM 1111 C C . GLY A 1 158 ? -15.011 4.212 -3.107 1.00 95.44 158 GLY A C 1
ATOM 1112 O O . GLY A 1 158 ? -15.556 5.311 -3.004 1.00 95.44 158 GLY A O 1
ATOM 1113 N N . ASP A 1 159 ? -13.992 3.844 -2.323 1.00 97.88 159 ASP A N 1
ATOM 1114 C CA . ASP A 1 159 ? -13.331 4.787 -1.420 1.00 97.88 159 ASP A CA 1
ATOM 1115 C C . ASP A 1 159 ? -12.195 5.494 -2.165 1.00 97.88 159 ASP A C 1
ATOM 1117 O O . ASP A 1 159 ? -11.117 4.942 -2.402 1.00 97.88 159 ASP A O 1
ATOM 1121 N N . ALA A 1 160 ? -12.448 6.753 -2.509 1.00 97.06 160 ALA A N 1
ATOM 1122 C CA . ALA A 1 160 ? -11.512 7.613 -3.216 1.00 97.06 160 ALA A CA 1
ATOM 1123 C C . ALA A 1 160 ? -10.132 7.690 -2.549 1.00 97.06 160 ALA A C 1
ATOM 1125 O O . ALA A 1 160 ? -9.100 7.693 -3.224 1.00 97.06 160 ALA A O 1
ATOM 1126 N N . GLY A 1 161 ? -10.094 7.759 -1.217 1.00 97.19 161 GLY A N 1
ATOM 1127 C CA . GLY A 1 161 ? -8.852 7.852 -0.465 1.00 97.19 161 GLY A CA 1
ATOM 1128 C C . GLY A 1 161 ? -8.036 6.574 -0.600 1.00 97.19 161 GLY A C 1
ATOM 1129 O O . GLY A 1 161 ? -6.848 6.632 -0.934 1.00 97.19 161 GLY A O 1
ATOM 1130 N N . VAL A 1 162 ? -8.674 5.422 -0.376 1.00 98.25 162 VAL A N 1
ATOM 1131 C CA . VAL A 1 162 ? -8.021 4.113 -0.497 1.00 98.25 162 VAL A CA 1
ATOM 1132 C C . VAL A 1 162 ? -7.512 3.907 -1.919 1.00 98.25 162 VAL A C 1
ATOM 1134 O O . VAL A 1 162 ? -6.339 3.576 -2.095 1.00 98.25 162 VAL A O 1
ATOM 1137 N N . VAL A 1 163 ? -8.335 4.175 -2.938 1.00 98.31 163 VAL A N 1
ATOM 1138 C CA . VAL A 1 163 ? -7.938 4.034 -4.347 1.00 98.31 163 VAL A CA 1
ATOM 1139 C C . VAL A 1 163 ? -6.773 4.962 -4.686 1.00 98.31 163 VAL A C 1
ATOM 1141 O O . VAL A 1 163 ? -5.770 4.512 -5.245 1.00 98.31 163 VAL A O 1
ATOM 1144 N N . ALA A 1 164 ? -6.842 6.237 -4.298 1.00 97.81 164 ALA A N 1
ATOM 1145 C CA . ALA A 1 164 ? -5.783 7.207 -4.566 1.00 97.81 164 ALA A CA 1
ATOM 1146 C C . ALA A 1 164 ? -4.441 6.812 -3.936 1.00 97.81 164 ALA A C 1
ATOM 1148 O O . ALA A 1 164 ? -3.384 7.088 -4.514 1.00 97.81 164 ALA A O 1
ATOM 1149 N N . GLU A 1 165 ? -4.452 6.238 -2.735 1.00 98.12 165 GLU A N 1
ATOM 1150 C CA . GLU A 1 165 ? -3.229 5.831 -2.047 1.00 98.12 165 GLU A CA 1
ATOM 1151 C C . GLU A 1 165 ? -2.713 4.478 -2.529 1.00 98.12 165 GLU A C 1
ATOM 1153 O O . GLU A 1 165 ? -1.505 4.330 -2.729 1.00 98.12 165 GLU A O 1
ATOM 1158 N N . ALA A 1 166 ? -3.598 3.522 -2.806 1.00 98.38 166 ALA A N 1
ATOM 1159 C CA . ALA A 1 166 ? -3.217 2.217 -3.323 1.00 98.38 166 ALA A CA 1
ATOM 1160 C C . ALA A 1 166 ? -2.634 2.306 -4.743 1.00 98.38 166 ALA A C 1
ATOM 1162 O O . ALA A 1 166 ? -1.566 1.747 -4.999 1.00 98.38 166 ALA A O 1
ATOM 1163 N N . VAL A 1 167 ? -3.260 3.073 -5.644 1.00 98.31 167 VAL A N 1
ATOM 1164 C CA . VAL A 1 167 ? -2.750 3.317 -7.007 1.00 98.31 167 VAL A CA 1
ATOM 1165 C C . VAL A 1 167 ? -1.379 3.996 -6.968 1.00 98.31 167 VAL A C 1
ATOM 1167 O O . VAL A 1 167 ? -0.461 3.586 -7.679 1.00 98.31 167 VAL A O 1
ATOM 1170 N N . TRP A 1 168 ? -1.191 5.002 -6.106 1.00 98.12 168 TRP A N 1
ATOM 1171 C CA . TRP A 1 168 ? 0.112 5.665 -5.993 1.00 98.12 168 TRP A CA 1
ATOM 1172 C C . TRP A 1 168 ? 1.178 4.740 -5.416 1.00 98.12 168 TRP A C 1
ATOM 1174 O O . TRP A 1 168 ? 2.306 4.720 -5.905 1.00 98.12 168 TRP A O 1
ATOM 1184 N N . ALA A 1 169 ? 0.837 3.960 -4.388 1.00 98.25 169 ALA A N 1
ATOM 1185 C CA . ALA A 1 169 ? 1.739 2.969 -3.824 1.00 98.25 169 ALA A CA 1
ATOM 1186 C C . ALA A 1 169 ? 2.173 1.960 -4.896 1.00 98.25 169 ALA A C 1
ATOM 1188 O O . ALA A 1 169 ? 3.370 1.749 -5.070 1.00 98.25 169 ALA A O 1
ATOM 1189 N N . LEU A 1 170 ? 1.234 1.410 -5.673 1.00 98.50 170 LEU A N 1
ATOM 1190 C CA . LEU A 1 170 ? 1.536 0.499 -6.780 1.00 98.50 170 LEU A CA 1
ATOM 1191 C C . LEU A 1 170 ? 2.474 1.139 -7.807 1.00 98.50 170 LEU A C 1
ATOM 1193 O O . LEU A 1 170 ? 3.431 0.493 -8.222 1.00 98.50 170 LEU A O 1
ATOM 1197 N N . GLY A 1 171 ? 2.275 2.414 -8.151 1.00 97.88 171 GLY A N 1
ATOM 1198 C CA . GLY A 1 171 ? 3.189 3.144 -9.033 1.00 97.88 171 GLY A CA 1
ATOM 1199 C C . GLY A 1 171 ? 4.599 3.286 -8.447 1.00 97.88 171 GLY A C 1
ATOM 1200 O O . GLY A 1 171 ? 5.594 3.079 -9.138 1.00 97.88 171 GLY A O 1
ATOM 1201 N N . VAL A 1 172 ? 4.711 3.581 -7.148 1.00 97.62 172 VAL A N 1
ATOM 1202 C CA . VAL A 1 172 ? 6.006 3.666 -6.449 1.00 97.62 172 VAL A CA 1
ATOM 1203 C C . VAL A 1 172 ? 6.716 2.312 -6.431 1.00 97.62 172 VAL A C 1
ATOM 1205 O O . VAL A 1 172 ? 7.923 2.271 -6.691 1.00 97.62 172 VAL A O 1
ATOM 1208 N N . LEU A 1 173 ? 5.978 1.237 -6.129 1.00 98.00 173 LEU A N 1
ATOM 1209 C CA . LEU A 1 173 ? 6.474 -0.138 -6.075 1.00 98.00 173 LEU A CA 1
ATOM 1210 C C . LEU A 1 173 ? 6.884 -0.636 -7.465 1.00 98.00 173 LEU A C 1
ATOM 1212 O O . LEU A 1 173 ? 7.937 -1.251 -7.604 1.00 98.00 173 LEU A O 1
ATOM 1216 N N . GLY A 1 174 ? 6.102 -0.301 -8.493 1.00 96.12 174 GLY A N 1
ATOM 1217 C CA . GLY A 1 174 ? 6.291 -0.675 -9.896 1.00 96.12 174 GLY A CA 1
ATOM 1218 C C . GLY A 1 174 ? 7.614 -0.245 -10.524 1.00 96.12 174 GLY A C 1
ATOM 1219 O O . GLY A 1 174 ? 7.979 -0.747 -11.578 1.00 96.12 174 GLY A O 1
ATOM 1220 N N . ARG A 1 175 ? 8.375 0.635 -9.866 1.00 91.19 175 ARG A N 1
ATOM 1221 C CA . ARG A 1 175 ? 9.745 0.981 -10.275 1.00 91.19 175 ARG A CA 1
ATOM 1222 C C . ARG A 1 175 ? 10.750 -0.144 -10.016 1.00 91.19 175 ARG A C 1
ATOM 1224 O O . ARG A 1 175 ? 11.849 -0.107 -10.559 1.00 91.19 175 ARG A O 1
ATOM 1231 N N . HIS A 1 176 ? 10.400 -1.122 -9.180 1.00 95.56 176 HIS A N 1
ATOM 1232 C CA . HIS A 1 176 ? 11.223 -2.300 -8.936 1.00 95.56 176 HIS A CA 1
ATOM 1233 C C . HIS A 1 176 ? 10.796 -3.463 -9.849 1.00 95.56 176 HIS A C 1
ATOM 1235 O O . HIS A 1 176 ? 9.605 -3.787 -9.883 1.00 95.56 176 HIS A O 1
ATOM 1241 N N . PRO A 1 177 ? 11.734 -4.167 -10.516 1.00 93.81 177 PRO A N 1
ATOM 1242 C CA . PRO A 1 177 ? 11.411 -5.216 -11.490 1.00 93.81 177 PRO A CA 1
ATOM 1243 C C . PRO A 1 177 ? 10.480 -6.312 -10.956 1.00 93.81 177 PRO A C 1
ATOM 1245 O O . PRO A 1 177 ? 9.546 -6.724 -11.639 1.00 93.81 177 PRO A O 1
ATOM 1248 N N . ALA A 1 178 ? 10.680 -6.748 -9.706 1.00 93.88 178 ALA A N 1
ATOM 1249 C CA . ALA A 1 178 ? 9.835 -7.783 -9.104 1.00 93.88 178 ALA A CA 1
ATOM 1250 C C . ALA A 1 178 ? 8.372 -7.340 -8.920 1.00 93.88 178 ALA A C 1
ATOM 1252 O O . ALA A 1 178 ? 7.468 -8.164 -9.016 1.00 93.88 178 ALA A O 1
ATOM 1253 N N . ALA A 1 179 ? 8.130 -6.050 -8.668 1.00 95.69 179 ALA A N 1
ATOM 1254 C CA . ALA A 1 179 ? 6.776 -5.514 -8.589 1.00 95.69 179 ALA A CA 1
ATOM 1255 C C . ALA A 1 179 ? 6.205 -5.254 -9.987 1.00 95.69 179 ALA A C 1
ATOM 1257 O O . ALA A 1 179 ? 5.058 -5.614 -10.236 1.00 95.69 179 ALA A O 1
ATOM 1258 N N . ALA A 1 180 ? 7.011 -4.700 -10.903 1.00 95.50 180 ALA A N 1
ATOM 1259 C CA . ALA A 1 180 ? 6.632 -4.465 -12.297 1.00 95.50 180 ALA A CA 1
ATOM 1260 C C . ALA A 1 180 ? 6.105 -5.739 -12.972 1.00 95.50 180 ALA A C 1
ATOM 1262 O O . ALA A 1 180 ? 5.053 -5.707 -13.600 1.00 95.50 180 ALA A O 1
ATOM 1263 N N . ALA A 1 181 ? 6.763 -6.882 -12.748 1.00 94.88 181 ALA A N 1
ATOM 1264 C CA . ALA A 1 181 ? 6.348 -8.183 -13.280 1.00 94.88 181 ALA A CA 1
ATOM 1265 C C . ALA A 1 181 ? 4.949 -8.642 -12.815 1.00 94.88 181 ALA A C 1
ATOM 1267 O O . ALA A 1 181 ? 4.336 -9.508 -13.439 1.00 94.88 181 ALA A O 1
ATOM 1268 N N . LEU A 1 182 ? 4.434 -8.087 -11.713 1.00 95.69 182 LEU A N 1
ATOM 1269 C CA . LEU A 1 182 ? 3.106 -8.397 -11.184 1.00 95.69 182 LEU A CA 1
ATOM 1270 C C . LEU A 1 182 ? 2.033 -7.404 -11.645 1.00 95.69 182 LEU A C 1
ATOM 1272 O O . LEU A 1 182 ? 0.855 -7.754 -11.609 1.00 95.69 182 LEU A O 1
ATOM 1276 N N . LEU A 1 183 ? 2.411 -6.198 -12.080 1.00 96.19 183 LEU A N 1
ATOM 1277 C CA . LEU A 1 183 ? 1.463 -5.136 -12.425 1.00 96.19 183 LEU A CA 1
ATOM 1278 C C . LEU A 1 183 ? 0.489 -5.501 -13.561 1.00 96.19 183 LEU A C 1
ATOM 1280 O O . LEU A 1 183 ? -0.696 -5.215 -13.388 1.00 96.19 183 LEU A O 1
ATOM 1284 N N . PRO A 1 184 ? 0.892 -6.191 -14.652 1.00 96.88 184 PRO A N 1
ATOM 1285 C CA . PRO A 1 184 ? -0.048 -6.607 -15.701 1.00 96.88 184 PRO A CA 1
ATOM 1286 C C . PRO A 1 184 ? -1.211 -7.460 -15.182 1.00 96.88 184 PRO A C 1
ATOM 1288 O O . PRO A 1 184 ? -2.339 -7.364 -15.656 1.00 96.88 184 PRO A O 1
ATOM 1291 N N . ARG A 1 185 ? -0.981 -8.250 -14.124 1.00 96.31 185 ARG A N 1
ATOM 1292 C CA . ARG A 1 185 ? -2.030 -9.075 -13.501 1.00 96.31 185 ARG A CA 1
ATOM 1293 C C . ARG A 1 185 ? -3.102 -8.246 -12.794 1.00 96.31 185 ARG A C 1
ATOM 1295 O O . ARG A 1 185 ? -4.162 -8.778 -12.487 1.00 96.31 185 ARG A O 1
ATOM 1302 N N . LEU A 1 186 ? -2.818 -6.976 -12.510 1.00 96.00 186 LEU A N 1
ATOM 1303 C CA . LEU A 1 186 ? -3.718 -6.052 -11.825 1.00 96.00 186 LEU A CA 1
ATOM 1304 C C . LEU A 1 186 ? -4.479 -5.138 -12.790 1.00 96.00 186 LEU A C 1
ATOM 1306 O O . LEU A 1 186 ? -5.295 -4.349 -12.325 1.00 96.00 186 LEU A O 1
ATOM 1310 N N . ARG A 1 187 ? -4.233 -5.226 -14.107 1.00 96.06 187 ARG A N 1
ATOM 1311 C CA . ARG A 1 187 ? -4.783 -4.300 -15.109 1.00 96.06 187 ARG A CA 1
ATOM 1312 C C . ARG A 1 187 ? -6.294 -4.116 -14.981 1.00 96.06 187 ARG A C 1
ATOM 1314 O O . ARG A 1 187 ? -6.759 -2.992 -14.850 1.00 96.06 187 ARG A O 1
ATOM 1321 N N . ALA A 1 188 ? -7.040 -5.218 -14.927 1.00 95.56 188 ALA A N 1
ATOM 1322 C CA . ALA A 1 188 ? -8.496 -5.175 -14.809 1.00 95.56 188 ALA A CA 1
ATOM 1323 C C . ALA A 1 188 ? -8.975 -4.505 -13.505 1.00 95.56 188 ALA A C 1
ATOM 1325 O O . ALA A 1 188 ? -9.910 -3.707 -13.540 1.00 95.56 188 ALA A O 1
ATOM 1326 N N . ASP A 1 189 ? -8.322 -4.794 -12.374 1.00 94.62 189 ASP A N 1
ATOM 1327 C CA . ASP A 1 189 ? -8.667 -4.205 -11.072 1.00 94.62 189 ASP A CA 1
ATOM 1328 C C . ASP A 1 189 ? -8.370 -2.695 -11.052 1.00 94.62 189 ASP A C 1
ATOM 1330 O O . ASP A 1 189 ? -9.174 -1.902 -10.562 1.00 94.62 189 ASP A O 1
ATOM 1334 N N . VAL A 1 190 ? -7.222 -2.290 -11.610 1.00 96.19 190 VAL A N 1
ATOM 1335 C CA . VAL A 1 190 ? -6.812 -0.883 -11.714 1.00 96.19 190 VAL A CA 1
ATOM 1336 C C . VAL A 1 190 ? -7.762 -0.119 -12.631 1.00 96.19 190 VAL A C 1
ATOM 1338 O O . VAL A 1 190 ? -8.279 0.919 -12.226 1.00 96.19 190 VAL A O 1
ATOM 1341 N N . ASP A 1 191 ? -8.051 -0.637 -13.823 1.00 96.06 191 ASP A N 1
ATOM 1342 C CA . ASP A 1 191 ? -8.943 0.020 -14.782 1.00 96.06 191 ASP A CA 1
ATOM 1343 C C . ASP A 1 191 ? -10.360 0.181 -14.211 1.00 96.06 191 ASP A C 1
ATOM 1345 O O . ASP A 1 191 ? -10.963 1.247 -14.343 1.00 96.06 191 ASP A O 1
ATOM 1349 N N . ALA A 1 192 ? -10.876 -0.836 -13.512 1.00 95.06 192 ALA A N 1
ATOM 1350 C CA . ALA A 1 192 ? -12.175 -0.763 -12.847 1.00 95.06 192 ALA A CA 1
ATOM 1351 C C . ALA A 1 192 ? -12.207 0.311 -11.745 1.00 95.06 192 ALA A C 1
ATOM 1353 O O . ALA A 1 192 ? -13.155 1.098 -11.684 1.00 95.06 192 ALA A O 1
ATOM 1354 N N . ALA A 1 193 ? -11.169 0.382 -10.906 1.00 94.44 193 ALA A N 1
ATOM 1355 C CA . ALA A 1 193 ? -11.065 1.394 -9.856 1.00 94.44 193 ALA A CA 1
ATOM 1356 C C . ALA A 1 193 ? -10.956 2.815 -10.439 1.00 94.44 193 ALA A C 1
ATOM 1358 O O . ALA A 1 193 ? -11.646 3.731 -9.993 1.00 94.44 193 ALA A O 1
ATOM 1359 N N . LEU A 1 194 ? -10.139 3.007 -11.479 1.00 95.19 194 LEU A N 1
ATOM 1360 C CA . LEU A 1 194 ? -9.988 4.306 -12.141 1.00 95.19 194 LEU A CA 1
ATOM 1361 C C . LEU A 1 194 ? -11.269 4.744 -12.858 1.00 95.19 194 LEU A C 1
ATOM 1363 O O . LEU A 1 194 ? -11.599 5.928 -12.839 1.00 95.19 194 LEU A O 1
ATOM 1367 N N . ALA A 1 195 ? -12.013 3.809 -13.451 1.00 96.56 195 ALA A N 1
ATOM 1368 C CA . ALA A 1 195 ? -13.295 4.103 -14.082 1.00 96.56 195 ALA A CA 1
ATOM 1369 C C . ALA A 1 195 ? -14.340 4.581 -13.064 1.00 96.56 195 ALA A C 1
ATOM 1371 O O . ALA A 1 195 ? -15.073 5.531 -13.346 1.00 96.56 195 ALA A O 1
ATOM 1372 N N . LEU A 1 196 ? -14.387 3.972 -11.872 1.00 97.06 196 LEU A N 1
ATOM 1373 C CA . LEU A 1 196 ? -15.312 4.388 -10.814 1.00 97.06 196 LEU A CA 1
ATOM 1374 C C . LEU A 1 196 ? -15.008 5.805 -10.300 1.00 97.06 196 LEU A C 1
ATOM 1376 O O . LEU A 1 196 ? -15.924 6.540 -9.938 1.00 97.06 196 LEU A O 1
ATOM 1380 N N . HIS A 1 197 ? -13.737 6.206 -10.351 1.00 96.25 197 HIS A N 1
ATOM 1381 C CA . HIS A 1 197 ? -13.239 7.502 -9.893 1.00 96.25 197 HIS A CA 1
ATOM 1382 C C . HIS A 1 197 ? -12.832 8.452 -11.035 1.00 96.25 197 HIS A C 1
ATOM 1384 O O . HIS A 1 197 ? -12.027 9.365 -10.846 1.00 96.25 197 HIS A O 1
ATOM 1390 N N . ALA A 1 198 ? -13.409 8.296 -12.230 1.00 95.00 198 ALA A N 1
ATOM 1391 C CA . ALA A 1 198 ? -13.061 9.110 -13.401 1.00 95.00 198 ALA A CA 1
ATOM 1392 C C . ALA A 1 198 ? -13.320 10.622 -13.216 1.00 95.00 198 ALA A C 1
ATOM 1394 O O . ALA A 1 198 ? -12.731 11.446 -13.915 1.00 95.00 198 ALA A O 1
ATOM 1395 N N . GLY A 1 199 ? -14.193 10.995 -12.272 1.00 94.88 199 GLY A N 1
ATOM 1396 C CA . GLY A 1 199 ? -14.478 12.386 -11.908 1.00 94.88 199 GLY A CA 1
ATOM 1397 C C . GLY A 1 199 ? -13.486 13.011 -10.923 1.00 94.88 199 GLY A C 1
ATOM 1398 O O . GLY A 1 199 ? -13.651 14.177 -10.572 1.00 94.88 199 GLY A O 1
ATOM 1399 N N . GLU A 1 200 ? -12.479 12.266 -10.464 1.00 95.31 200 GLU A N 1
ATOM 1400 C CA . GLU A 1 200 ? -11.547 12.688 -9.419 1.00 95.31 200 GLU A CA 1
ATOM 1401 C C . GLU A 1 200 ? -10.140 12.919 -9.989 1.00 95.31 200 GLU A C 1
ATOM 1403 O O . GLU A 1 200 ? -9.378 11.962 -10.179 1.00 95.31 200 GLU A O 1
ATOM 1408 N N . PRO A 1 201 ? -9.744 14.180 -10.255 1.00 91.94 201 PRO A N 1
ATOM 1409 C CA . PRO A 1 201 ? -8.513 14.491 -10.986 1.00 91.94 201 PRO A CA 1
ATOM 1410 C C . PRO A 1 201 ? -7.254 13.911 -10.340 1.00 91.94 201 PRO A C 1
ATOM 1412 O O . PRO A 1 201 ? -6.329 13.478 -11.029 1.00 91.94 201 PRO A O 1
ATOM 1415 N N . GLN A 1 202 ? -7.227 13.874 -9.009 1.00 89.44 202 GLN A N 1
ATOM 1416 C CA . GLN A 1 202 ? -6.129 13.307 -8.246 1.00 89.44 202 GLN A CA 1
ATOM 1417 C C . GLN A 1 202 ? -6.011 11.798 -8.439 1.00 89.44 202 GLN A C 1
ATOM 1419 O O . GLN A 1 202 ? -4.899 11.300 -8.428 1.00 89.44 202 GLN A O 1
ATOM 1424 N N . ILE A 1 203 ? -7.100 11.053 -8.627 1.00 94.50 203 ILE A N 1
ATOM 1425 C CA . ILE A 1 203 ? -7.026 9.606 -8.876 1.00 94.50 203 ILE A CA 1
ATOM 1426 C C . ILE A 1 203 ? -6.627 9.358 -10.325 1.00 94.50 203 ILE A C 1
ATOM 1428 O O . ILE A 1 203 ? -5.734 8.553 -10.581 1.00 94.50 203 ILE A O 1
ATOM 1432 N N . VAL A 1 204 ? -7.202 10.122 -11.255 1.00 93.69 204 VAL A N 1
ATOM 1433 C CA . VAL A 1 204 ? -6.894 10.028 -12.685 1.00 93.69 204 VAL A CA 1
ATOM 1434 C C . VAL A 1 204 ? -5.406 10.263 -12.949 1.00 93.69 204 VAL A C 1
ATOM 1436 O O . VAL A 1 204 ? -4.766 9.427 -13.581 1.00 93.69 204 VAL A O 1
ATOM 1439 N N . ALA A 1 205 ? -4.813 11.333 -12.411 1.00 92.31 205 ALA A N 1
ATOM 1440 C CA . ALA A 1 205 ? -3.394 11.633 -12.624 1.00 92.31 205 ALA A CA 1
ATOM 1441 C C . ALA A 1 205 ? -2.467 10.514 -12.112 1.00 92.31 205 ALA A C 1
ATOM 1443 O O . ALA A 1 205 ? -1.506 10.128 -12.780 1.00 92.31 205 ALA A O 1
ATOM 1444 N N . LYS A 1 206 ? -2.776 9.954 -10.938 1.00 93.19 206 LYS A N 1
ATOM 1445 C CA . LYS A 1 206 ? -2.032 8.832 -10.349 1.00 93.19 206 LYS A CA 1
ATOM 1446 C C . LYS A 1 206 ? -2.223 7.545 -11.158 1.00 93.19 206 LYS A C 1
ATOM 1448 O O . LYS A 1 206 ? -1.269 6.799 -11.370 1.00 93.19 206 LYS A O 1
ATOM 1453 N N . GLY A 1 207 ? -3.445 7.311 -11.629 1.00 94.94 207 GLY A N 1
ATOM 1454 C CA . GLY A 1 207 ? -3.825 6.178 -12.464 1.00 94.94 207 GLY A CA 1
ATOM 1455 C C . GLY A 1 207 ? -3.138 6.178 -13.821 1.00 94.94 207 GLY A C 1
ATOM 1456 O O . GLY A 1 207 ? -2.657 5.136 -14.254 1.00 94.94 207 GLY A O 1
ATOM 1457 N N . MET A 1 208 ? -3.003 7.342 -14.459 1.00 96.00 208 MET A N 1
ATOM 1458 C CA . MET A 1 208 ? -2.269 7.488 -15.721 1.00 96.00 208 MET A CA 1
ATOM 1459 C C . MET A 1 208 ? -0.806 7.053 -15.588 1.00 96.00 208 MET A C 1
ATOM 1461 O O . MET A 1 208 ? -0.273 6.382 -16.465 1.00 96.00 208 MET A O 1
ATOM 1465 N N . TYR A 1 209 ? -0.158 7.393 -14.472 1.00 94.88 209 TYR A N 1
ATOM 1466 C CA . TYR A 1 209 ? 1.205 6.936 -14.216 1.00 94.88 209 TYR A CA 1
ATOM 1467 C C . TYR A 1 209 ? 1.280 5.411 -14.052 1.00 94.88 209 TYR A C 1
ATOM 1469 O O . TYR A 1 209 ? 2.130 4.766 -14.664 1.00 94.88 209 TYR A O 1
ATOM 1477 N N . LEU A 1 210 ? 0.382 4.819 -13.256 1.00 96.94 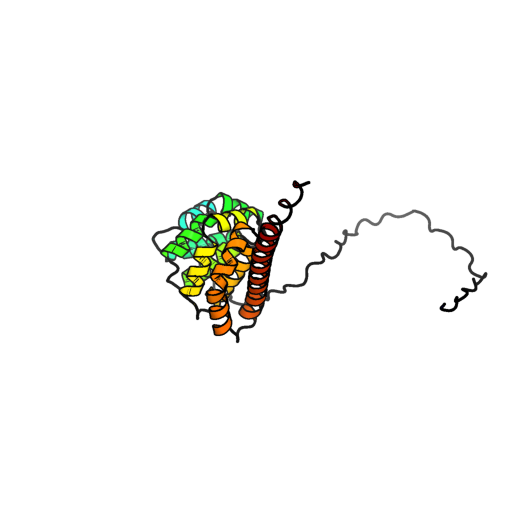210 LEU A N 1
ATOM 1478 C CA . LEU A 1 210 ? 0.370 3.372 -13.029 1.00 96.94 210 LEU A CA 1
ATOM 1479 C C . LEU A 1 210 ? 0.034 2.579 -14.301 1.00 96.94 210 LEU A C 1
ATOM 1481 O O . LEU A 1 210 ? 0.669 1.564 -14.570 1.00 96.94 210 LEU A O 1
ATOM 1485 N N . THR A 1 211 ? -0.932 3.040 -15.092 1.00 96.94 211 THR A N 1
ATOM 1486 C CA . THR A 1 211 ? -1.313 2.397 -16.362 1.00 96.94 211 THR A CA 1
ATOM 1487 C C . THR A 1 211 ? -0.171 2.433 -17.372 1.00 96.94 211 THR A C 1
ATOM 1489 O O . THR A 1 211 ? 0.132 1.399 -17.955 1.00 96.94 211 THR A O 1
ATOM 1492 N N . ALA A 1 212 ? 0.573 3.540 -17.469 1.00 95.94 212 ALA A N 1
ATOM 1493 C CA . ALA A 1 212 ? 1.779 3.599 -18.297 1.00 95.94 212 ALA A CA 1
ATOM 1494 C C . ALA A 1 212 ? 2.871 2.603 -17.849 1.00 95.94 212 ALA A C 1
ATOM 1496 O O . ALA A 1 212 ? 3.576 2.036 -18.684 1.00 95.94 212 ALA A O 1
ATOM 1497 N N . LEU A 1 213 ? 3.017 2.362 -16.538 1.00 95.38 213 LEU A N 1
ATOM 1498 C CA . LEU A 1 213 ? 3.920 1.321 -16.030 1.00 95.38 213 LEU A CA 1
ATOM 1499 C C . LEU A 1 213 ? 3.436 -0.089 -16.387 1.00 95.38 213 LEU A C 1
ATOM 1501 O O . LEU A 1 213 ? 4.262 -0.942 -16.702 1.00 95.38 213 LEU A O 1
ATOM 1505 N N . ILE A 1 214 ? 2.122 -0.331 -16.342 1.00 96.75 214 ILE A N 1
ATOM 1506 C CA . ILE A 1 214 ? 1.530 -1.609 -16.755 1.00 96.75 214 ILE A CA 1
ATOM 1507 C C . ILE A 1 214 ? 1.775 -1.847 -18.248 1.00 96.75 214 ILE A C 1
ATOM 1509 O O . ILE A 1 214 ? 2.317 -2.891 -18.599 1.00 96.75 214 ILE A O 1
ATOM 1513 N N . ASP A 1 215 ? 1.466 -0.869 -19.103 1.00 95.94 215 ASP A N 1
ATOM 1514 C CA . ASP A 1 215 ? 1.659 -0.969 -20.555 1.00 95.94 215 ASP A CA 1
ATOM 1515 C C . ASP A 1 215 ? 3.139 -1.231 -20.905 1.00 95.94 215 ASP A C 1
ATOM 1517 O O . ASP A 1 215 ? 3.457 -2.073 -21.744 1.00 95.94 215 ASP A O 1
ATOM 1521 N N . SER A 1 216 ? 4.067 -0.557 -20.214 1.00 93.75 216 SER A N 1
ATOM 1522 C CA . SER A 1 216 ? 5.512 -0.783 -20.368 1.00 93.75 216 SER A CA 1
ATOM 1523 C C . SER A 1 216 ? 5.931 -2.204 -19.962 1.00 93.75 216 SER A C 1
ATOM 1525 O O . SER A 1 216 ? 6.706 -2.856 -20.663 1.00 93.75 216 SER A O 1
ATOM 1527 N N . ALA A 1 217 ? 5.390 -2.722 -18.855 1.00 92.25 217 ALA A N 1
ATOM 1528 C CA . ALA A 1 217 ? 5.664 -4.085 -18.403 1.00 92.25 217 ALA A CA 1
ATOM 1529 C C . ALA A 1 217 ? 5.093 -5.150 -19.360 1.00 92.25 217 ALA A C 1
ATOM 1531 O O . ALA A 1 217 ? 5.729 -6.182 -19.572 1.00 92.25 217 ALA A O 1
ATOM 1532 N N . GLU A 1 218 ? 3.926 -4.901 -19.960 1.00 92.06 218 GLU A N 1
ATOM 1533 C CA . GLU A 1 218 ? 3.317 -5.765 -20.981 1.00 92.06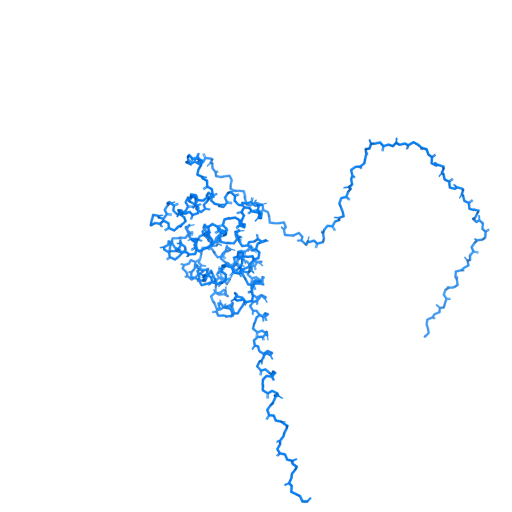 218 GLU A CA 1
ATOM 1534 C C . GLU A 1 218 ? 4.142 -5.782 -22.279 1.00 92.06 218 GLU A C 1
ATOM 1536 O O . GLU A 1 218 ? 4.393 -6.853 -22.838 1.00 92.06 218 GLU A O 1
ATOM 1541 N N . ALA A 1 219 ? 4.636 -4.623 -22.724 1.00 90.62 219 ALA A N 1
ATOM 1542 C CA . ALA A 1 219 ? 5.514 -4.526 -23.890 1.00 90.62 219 ALA A CA 1
ATOM 1543 C C . ALA A 1 219 ? 6.821 -5.316 -23.690 1.00 90.62 219 ALA A C 1
ATOM 1545 O O . ALA A 1 219 ? 7.196 -6.125 -24.535 1.00 90.62 219 ALA A O 1
ATOM 1546 N N . MET A 1 220 ? 7.468 -5.184 -22.529 1.00 86.06 220 MET A N 1
ATOM 1547 C CA . MET A 1 220 ? 8.689 -5.947 -22.236 1.00 86.06 220 MET A CA 1
ATOM 1548 C C . MET A 1 220 ? 8.452 -7.464 -22.187 1.00 86.06 220 MET A C 1
ATOM 1550 O O . MET A 1 220 ? 9.339 -8.237 -22.538 1.00 86.06 220 MET A O 1
ATOM 1554 N N . ALA A 1 221 ? 7.265 -7.905 -21.758 1.00 80.19 221 ALA A N 1
ATOM 1555 C CA . ALA A 1 221 ? 6.907 -9.322 -21.712 1.00 80.19 221 ALA A CA 1
ATOM 1556 C C . ALA A 1 221 ? 6.595 -9.924 -23.094 1.00 80.19 221 ALA A C 1
ATOM 1558 O O . ALA A 1 221 ? 6.619 -11.144 -23.239 1.00 80.19 221 ALA A O 1
ATOM 1559 N N . THR A 1 222 ? 6.279 -9.097 -24.094 1.00 76.44 222 THR A N 1
ATOM 1560 C CA . THR A 1 222 ? 6.037 -9.552 -25.475 1.00 76.44 222 THR A CA 1
ATOM 1561 C C . THR A 1 222 ? 7.330 -9.604 -26.286 1.00 76.44 222 THR A C 1
ATOM 1563 O O . THR A 1 222 ? 7.553 -10.578 -27.001 1.00 76.44 222 THR A O 1
ATOM 1566 N N . GLU A 1 223 ? 8.237 -8.642 -26.093 1.00 73.38 223 GLU A N 1
ATOM 1567 C CA . GLU A 1 223 ? 9.550 -8.610 -26.755 1.00 73.38 223 GLU A CA 1
ATOM 1568 C C . GLU A 1 223 ? 10.434 -9.818 -26.382 1.00 73.38 223 GLU A C 1
ATOM 1570 O O . GLU A 1 223 ? 11.138 -10.368 -27.230 1.00 73.38 223 GLU A O 1
ATOM 1575 N N . THR A 1 224 ? 10.351 -10.314 -25.142 1.00 65.44 224 THR A N 1
ATOM 1576 C CA . THR A 1 224 ? 11.071 -11.533 -24.732 1.00 65.44 224 THR A CA 1
ATOM 1577 C C . THR A 1 224 ? 10.596 -12.789 -25.466 1.00 65.44 224 THR A C 1
ATOM 1579 O O . THR A 1 224 ? 11.404 -13.676 -25.732 1.00 65.44 224 THR A O 1
ATOM 1582 N N . VAL A 1 225 ? 9.313 -12.861 -25.829 1.00 64.25 225 VAL A N 1
ATOM 1583 C CA . VAL A 1 225 ? 8.738 -14.003 -26.555 1.00 64.25 225 VAL A CA 1
ATOM 1584 C C . VAL A 1 225 ? 9.179 -13.999 -28.020 1.00 64.25 225 VAL A C 1
ATOM 1586 O O . VAL A 1 225 ? 9.484 -15.057 -28.567 1.00 64.25 225 VAL A O 1
ATOM 1589 N N . GLU A 1 226 ? 9.276 -12.833 -28.662 1.00 60.75 226 GLU A N 1
ATOM 1590 C CA . GLU A 1 226 ? 9.717 -12.740 -30.063 1.00 60.75 226 GLU A CA 1
ATOM 1591 C C . GLU A 1 226 ? 11.193 -13.134 -30.245 1.00 60.75 226 GLU A C 1
ATOM 1593 O O . GLU A 1 226 ? 11.539 -13.796 -31.227 1.00 60.75 226 GLU A O 1
ATOM 1598 N N . ILE A 1 227 ? 12.056 -12.814 -29.273 1.00 59.72 227 ILE A N 1
ATOM 1599 C CA . ILE A 1 227 ? 13.477 -13.201 -29.298 1.00 59.72 227 ILE A CA 1
ATOM 1600 C C . ILE A 1 227 ? 13.648 -14.724 -29.149 1.00 59.72 227 ILE A C 1
ATOM 1602 O O . ILE A 1 227 ? 14.499 -15.309 -29.818 1.00 59.72 227 ILE A O 1
ATOM 1606 N N . GLU A 1 228 ? 12.843 -15.390 -28.314 1.00 57.38 228 GLU A N 1
ATOM 1607 C CA . GLU A 1 228 ? 12.930 -16.849 -28.131 1.00 57.38 228 GLU A CA 1
ATOM 1608 C C . GLU A 1 228 ? 12.418 -17.641 -29.346 1.00 57.38 228 GLU A C 1
ATOM 1610 O O . GLU A 1 228 ? 12.967 -18.697 -29.664 1.00 57.38 228 GLU A O 1
ATOM 1615 N N . VAL A 1 229 ? 11.412 -17.137 -30.070 1.00 56.88 229 VAL A N 1
ATOM 1616 C CA . VAL A 1 229 ? 10.866 -17.815 -31.263 1.00 56.88 229 VAL A CA 1
ATOM 1617 C C . VAL A 1 229 ? 11.774 -17.637 -32.492 1.00 56.88 229 VAL A C 1
ATOM 1619 O O . VAL A 1 229 ? 11.851 -18.533 -33.331 1.00 56.88 229 VAL A O 1
ATOM 1622 N N . GLY A 1 230 ? 12.532 -16.538 -32.582 1.00 53.78 230 GLY A N 1
ATOM 1623 C CA . GLY A 1 230 ? 13.467 -16.268 -33.686 1.00 53.78 230 GLY A CA 1
ATOM 1624 C C . GLY A 1 230 ? 14.779 -17.072 -33.672 1.00 53.78 230 GLY A 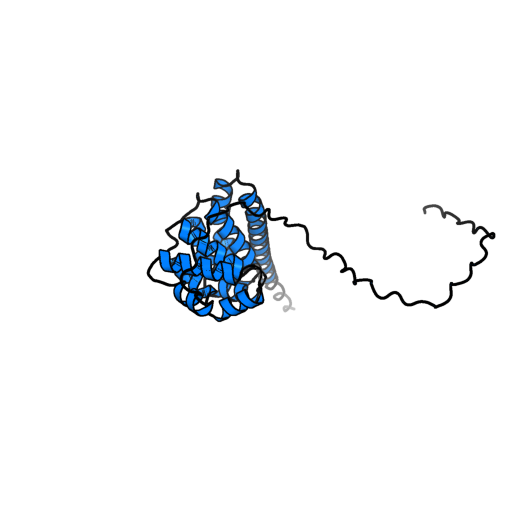C 1
ATOM 1625 O O . GLY A 1 230 ? 15.576 -16.935 -34.596 1.00 53.78 230 GLY A O 1
ATOM 1626 N N . GLY A 1 231 ? 15.028 -17.898 -32.648 1.00 51.06 231 GLY A N 1
ATOM 1627 C CA . GLY A 1 231 ? 16.276 -18.658 -32.479 1.00 51.06 231 GLY A CA 1
ATOM 1628 C C . GLY A 1 231 ? 16.258 -20.117 -32.960 1.00 51.06 231 GLY A C 1
ATOM 1629 O O . GLY A 1 231 ? 17.252 -20.815 -32.759 1.00 51.06 231 GLY A O 1
ATOM 1630 N N . ALA A 1 232 ? 15.158 -20.608 -33.547 1.00 53.31 232 ALA A N 1
ATOM 1631 C CA . ALA A 1 232 ? 14.957 -22.044 -33.803 1.00 53.31 232 ALA A CA 1
ATOM 1632 C C . ALA A 1 232 ? 14.901 -22.484 -35.285 1.00 53.31 232 ALA A C 1
ATOM 1634 O O . ALA A 1 232 ? 14.783 -23.682 -35.534 1.00 53.31 232 ALA A O 1
ATOM 1635 N N . GLU A 1 233 ? 15.034 -21.589 -36.270 1.00 52.22 233 GLU A N 1
ATOM 1636 C CA . GLU A 1 233 ? 14.991 -21.962 -37.699 1.00 52.22 233 GLU A CA 1
ATOM 1637 C C . GLU A 1 233 ? 16.187 -21.428 -38.506 1.00 52.22 233 GLU A C 1
ATOM 1639 O O . GLU A 1 233 ? 16.022 -20.605 -39.396 1.00 52.22 233 GLU A O 1
ATOM 1644 N N . GLU A 1 234 ? 17.407 -21.918 -38.257 1.00 54.34 234 GLU A N 1
ATOM 1645 C CA . GLU A 1 234 ? 18.452 -21.884 -39.298 1.00 54.34 234 GLU A CA 1
ATOM 1646 C C . GLU A 1 234 ? 19.526 -22.955 -39.045 1.00 54.34 234 GLU A C 1
ATOM 1648 O O . GLU A 1 234 ? 20.536 -22.729 -38.383 1.00 54.34 234 GLU A O 1
ATOM 1653 N N . GLY A 1 235 ? 19.291 -24.180 -39.524 1.00 52.72 235 GLY A N 1
ATOM 1654 C CA . GLY A 1 235 ? 20.282 -25.247 -39.368 1.00 52.72 235 GLY A CA 1
ATOM 1655 C C . GLY A 1 235 ? 19.822 -26.650 -39.740 1.00 52.72 235 GLY A C 1
ATOM 1656 O O . GLY A 1 235 ? 20.135 -27.588 -39.015 1.00 52.72 235 GLY A O 1
ATOM 1657 N N . ALA A 1 236 ? 19.073 -26.822 -40.831 1.00 55.31 236 ALA A N 1
ATOM 1658 C CA . ALA A 1 236 ? 18.758 -28.159 -41.334 1.00 55.31 236 ALA A CA 1
ATOM 1659 C C . ALA A 1 236 ? 18.514 -28.191 -42.850 1.00 55.31 236 ALA A C 1
ATOM 1661 O O . ALA A 1 236 ? 17.508 -28.736 -43.282 1.00 55.31 236 ALA A O 1
ATOM 1662 N N . ASP A 1 237 ? 19.419 -27.638 -43.663 1.00 53.66 237 ASP A N 1
ATOM 1663 C CA . ASP A 1 237 ? 19.553 -28.112 -45.048 1.00 53.66 237 ASP A CA 1
ATOM 1664 C C . ASP A 1 237 ? 20.925 -27.759 -45.642 1.00 53.66 237 ASP A C 1
ATOM 1666 O O . ASP A 1 237 ? 21.138 -26.642 -46.102 1.00 53.66 237 ASP A O 1
ATOM 1670 N N . ALA A 1 238 ? 21.887 -28.685 -45.561 1.00 54.09 238 ALA A N 1
ATOM 1671 C CA . ALA A 1 238 ? 23.050 -28.750 -46.459 1.00 54.09 238 ALA A CA 1
ATOM 1672 C C . ALA A 1 238 ? 23.919 -29.975 -46.124 1.00 54.09 238 ALA A C 1
ATOM 1674 O O . ALA A 1 238 ? 25.013 -29.842 -45.576 1.00 54.09 238 ALA A O 1
ATOM 1675 N N . ALA A 1 239 ? 23.440 -31.180 -46.443 1.00 51.28 239 ALA A N 1
ATOM 1676 C CA . ALA A 1 239 ? 24.314 -32.349 -46.582 1.00 51.28 239 ALA A CA 1
ATOM 1677 C C . ALA A 1 239 ? 23.664 -33.463 -47.422 1.00 51.28 239 ALA A C 1
ATOM 1679 O O . ALA A 1 239 ? 23.442 -34.560 -46.918 1.00 51.28 239 ALA A O 1
ATOM 1680 N N . THR A 1 240 ? 23.388 -33.200 -48.704 1.00 55.31 240 THR A N 1
ATOM 1681 C CA . THR A 1 240 ? 23.321 -34.275 -49.713 1.00 55.31 240 THR A CA 1
ATOM 1682 C C . THR A 1 240 ? 23.701 -33.737 -51.096 1.00 55.31 240 THR A C 1
ATOM 1684 O O . THR A 1 240 ? 22.853 -33.167 -51.769 1.00 55.31 240 THR A O 1
ATOM 1687 N N . GLU A 1 241 ? 24.987 -33.822 -51.455 1.00 43.81 241 GLU A N 1
ATOM 1688 C CA . GLU A 1 241 ? 25.566 -34.416 -52.690 1.00 43.81 241 GLU A CA 1
ATOM 1689 C C . GLU A 1 241 ? 27.050 -34.048 -52.842 1.00 43.81 241 GLU A C 1
ATOM 1691 O O . GLU A 1 241 ? 27.400 -32.854 -52.696 1.00 43.81 241 GLU A O 1
#

pLDDT: mean 80.41, std 23.77, range [34.38, 98.75]

Sequence (241 aa):
SPPALALTRDPSLSPEPLPTMSEANPGADPTPTPNPNPELNGNPSPNADDGEAAPAAMNLGEAVALLDDEDKDTAVTAAEVVMKMVFGNEMQKMMAGQGGAIPGVIRAMGRHGSDADAALKFCKLLRNLSFGVMDNVALAATSGGVVALASALRAHPGDAGVVAEAVWALGVLGRHPAAAALLPRLRADVDAALALHAGEPQIVAKGMYLTALIDSAEAMATETVEIEVGGAEEGADAATE

Radius of gyration: 27.68 Å; chains: 1; bounding box: 58×86×79 Å

Foldseek 3Di:
DDDDDDDDDDPPDDDDDDDDDDDDDPDDDDDDDDDPDPDPPPPPDDDPDDDDDLPDPQDLLNLLVQCLPLDLVSNLSSLVVLCVQCAPPLVSLVVSLVSNNLLSLLNSLVNPLLDLSSLLSSLQSLQSSLPPHVVSLVVNLVSCVLVSLLVSLVSCLLPPSNLLSSLLSLLSSLVDPSSLLCLLVSQVSLVSSCVSVVVPVSNVVSSVSSVVSNVVSVVVVVVVVVVVVVPPPDDPDDDDD

InterPro domains:
  IPR011989 Armadillo-like helical [G3DSA:1.25.10.10] (48-221)
  IPR016024 Armadillo-type fold [SSF48371] (59-182)